Protein AF-A0A372FEQ0-F1 (afdb_monomer)

Sequence (182 aa):
MKEYTRDYQIEMDIDWCFLGENRTIAQFTSAGGILPDMIASNAEDNIILNDFIDNLEPFTEAIISPHLAKYFKLSSISSLVGYSSYAKKGILIFDKTFACPGDFDITYHLIARPAEFLNFEMLPDKIKGILLKTQQKIRFDDFEKLDAGYTPWASLFTDYYVPTLYEEPKKSKKSWFNSLFH

Structure (mmCIF, N/CA/C/O backbone):
data_AF-A0A372FEQ0-F1
#
_entry.id   AF-A0A372FEQ0-F1
#
loop_
_atom_site.group_PDB
_atom_site.id
_atom_site.type_symbol
_atom_site.label_atom_id
_atom_site.label_alt_id
_atom_site.label_comp_id
_atom_site.label_asym_id
_atom_site.label_entity_id
_atom_site.label_seq_id
_atom_site.pdbx_PDB_ins_code
_atom_site.Cartn_x
_atom_site.Cartn_y
_atom_site.Cartn_z
_atom_site.occupancy
_atom_site.B_iso_or_equiv
_atom_site.auth_seq_id
_atom_site.auth_comp_id
_atom_site.auth_asym_id
_atom_site.auth_atom_id
_atom_site.pdbx_PDB_model_num
ATOM 1 N N . MET A 1 1 ? -3.123 0.311 -21.962 1.00 63.16 1 MET A N 1
ATOM 2 C CA . MET A 1 1 ? -2.808 0.869 -20.631 1.00 63.16 1 MET A CA 1
ATOM 3 C C . MET A 1 1 ? -1.314 1.111 -20.589 1.00 63.16 1 MET A C 1
ATOM 5 O O . MET A 1 1 ? -0.602 0.454 -21.341 1.00 63.16 1 MET A O 1
ATOM 9 N N . LYS A 1 2 ? -0.852 2.106 -19.830 1.00 85.62 2 LYS A N 1
ATOM 10 C CA . LYS A 1 2 ? 0.585 2.340 -19.657 1.00 85.62 2 LYS A CA 1
ATOM 11 C C . LYS A 1 2 ? 1.123 1.337 -18.637 1.00 85.62 2 LYS A C 1
ATOM 13 O O . LYS A 1 2 ? 0.494 1.143 -17.601 1.00 85.62 2 LYS A O 1
ATOM 18 N N . GLU A 1 3 ? 2.272 0.747 -18.930 1.00 91.44 3 GLU A N 1
ATOM 19 C CA . GLU A 1 3 ? 2.895 -0.298 -18.115 1.00 91.44 3 GLU A CA 1
ATOM 20 C C . GLU A 1 3 ? 4.279 0.161 -17.645 1.00 91.44 3 GLU A C 1
ATOM 22 O O . GLU A 1 3 ? 4.940 0.957 -18.323 1.00 91.44 3 GLU A O 1
ATOM 27 N N . TYR A 1 4 ? 4.724 -0.331 -16.490 1.00 90.81 4 TYR A N 1
ATOM 28 C CA . TYR A 1 4 ? 6.106 -0.172 -16.052 1.00 90.81 4 TYR A CA 1
ATOM 29 C C . TYR A 1 4 ? 6.977 -1.197 -16.775 1.00 90.81 4 TYR A C 1
ATOM 31 O O . TYR A 1 4 ? 6.791 -2.404 -16.616 1.00 90.81 4 TYR A O 1
ATOM 39 N N . THR A 1 5 ? 7.955 -0.736 -17.553 1.00 91.19 5 THR A N 1
ATOM 40 C CA . THR A 1 5 ? 8.920 -1.646 -18.180 1.00 91.19 5 THR A CA 1
ATOM 41 C C . THR A 1 5 ? 9.765 -2.336 -17.113 1.00 91.19 5 THR A C 1
ATOM 43 O O . THR A 1 5 ? 9.974 -1.796 -16.027 1.00 91.19 5 THR A O 1
ATOM 46 N N . ARG A 1 6 ? 10.283 -3.528 -17.423 1.00 87.94 6 ARG A N 1
ATOM 47 C CA . ARG A 1 6 ? 11.133 -4.286 -16.497 1.00 87.94 6 ARG A CA 1
ATOM 48 C C . ARG A 1 6 ? 12.328 -3.471 -15.998 1.00 87.94 6 ARG A C 1
ATOM 50 O O . ARG A 1 6 ? 12.575 -3.437 -14.799 1.00 87.94 6 ARG A O 1
ATOM 57 N N . ASP A 1 7 ? 13.027 -2.794 -16.905 1.00 88.62 7 ASP A N 1
ATOM 58 C CA . ASP A 1 7 ? 14.196 -1.981 -16.553 1.00 88.62 7 ASP A CA 1
ATOM 59 C C . ASP A 1 7 ? 13.806 -0.840 -15.605 1.00 88.62 7 ASP A C 1
ATOM 61 O O . ASP A 1 7 ? 14.459 -0.631 -14.588 1.00 88.62 7 ASP A O 1
ATOM 65 N N . TYR A 1 8 ? 12.665 -0.188 -15.857 1.00 90.31 8 TYR A N 1
ATOM 66 C CA . TYR A 1 8 ? 12.148 0.856 -14.975 1.00 90.31 8 TYR A CA 1
ATOM 67 C C . TYR A 1 8 ? 11.819 0.318 -13.576 1.00 90.31 8 TYR A C 1
ATOM 69 O O . TYR A 1 8 ? 12.152 0.956 -12.588 1.00 90.31 8 TYR A O 1
ATOM 77 N N . GLN A 1 9 ? 11.199 -0.862 -13.473 1.00 89.00 9 GLN A N 1
ATOM 78 C CA . GLN A 1 9 ? 10.896 -1.486 -12.178 1.00 89.00 9 GLN A CA 1
ATOM 79 C C . GLN A 1 9 ? 12.164 -1.828 -11.380 1.00 89.00 9 GLN A C 1
ATOM 81 O O . GLN A 1 9 ? 12.198 -1.677 -10.163 1.00 89.00 9 GLN A O 1
ATOM 86 N N . ILE A 1 10 ? 13.222 -2.281 -12.058 1.00 84.75 10 ILE A N 1
ATOM 87 C CA . ILE A 1 10 ? 14.496 -2.627 -11.414 1.00 84.75 10 ILE A CA 1
ATOM 88 C C . ILE A 1 10 ? 15.215 -1.377 -10.895 1.00 84.75 10 ILE A C 1
ATOM 90 O O . ILE A 1 10 ? 15.827 -1.434 -9.829 1.00 84.75 10 ILE A O 1
ATOM 94 N N . GLU A 1 11 ? 15.158 -0.275 -11.642 1.00 84.62 11 GLU A N 1
ATOM 95 C CA . GLU A 1 11 ? 15.898 0.954 -11.336 1.00 84.62 11 GLU A CA 1
ATOM 96 C C . GLU A 1 11 ? 15.173 1.889 -10.369 1.00 84.62 11 GLU A C 1
ATOM 98 O O . GLU A 1 11 ? 15.822 2.650 -9.649 1.00 84.62 11 GLU A O 1
ATOM 103 N N . MET A 1 12 ? 13.841 1.855 -10.363 1.00 85.25 12 MET A N 1
ATOM 104 C CA . MET A 1 12 ? 13.028 2.834 -9.655 1.00 85.25 12 MET A CA 1
ATOM 105 C C . MET A 1 12 ? 12.419 2.265 -8.385 1.00 85.25 12 MET A C 1
ATOM 107 O O . MET A 1 12 ? 11.933 1.132 -8.341 1.00 85.25 12 MET A O 1
ATOM 111 N N . ASP A 1 13 ? 12.367 3.127 -7.375 1.00 86.94 13 ASP A N 1
ATOM 112 C CA . ASP A 1 13 ? 11.527 2.900 -6.217 1.00 86.94 13 ASP A CA 1
ATOM 113 C C . ASP A 1 13 ? 10.089 3.290 -6.566 1.00 86.94 13 ASP A C 1
ATOM 115 O O . ASP A 1 13 ? 9.811 4.431 -6.945 1.00 86.94 13 ASP A O 1
ATOM 119 N N . ILE A 1 14 ? 9.197 2.307 -6.554 1.00 89.38 14 ILE A N 1
ATOM 120 C CA . ILE A 1 14 ? 7.807 2.457 -6.971 1.00 89.38 14 ILE A CA 1
ATOM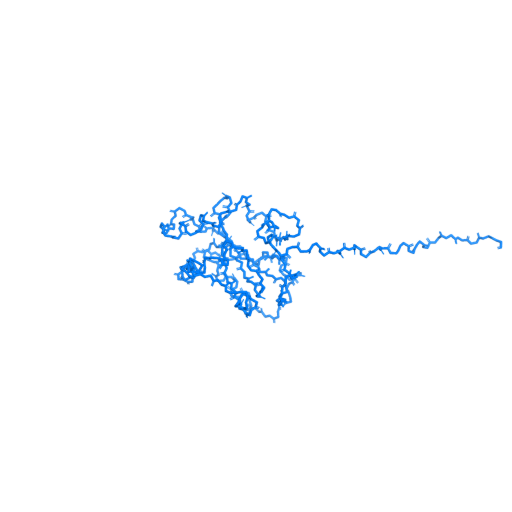 121 C C . ILE A 1 14 ? 6.947 2.091 -5.779 1.00 89.38 14 ILE A C 1
ATOM 123 O O . ILE A 1 14 ? 7.018 0.964 -5.300 1.00 89.38 14 ILE A O 1
ATOM 127 N N . ASP A 1 15 ? 6.099 3.019 -5.355 1.00 92.19 15 ASP A N 1
ATOM 128 C CA . ASP A 1 15 ? 5.061 2.742 -4.374 1.00 92.19 15 ASP A CA 1
ATOM 129 C C . ASP A 1 15 ? 3.805 2.206 -5.070 1.00 92.19 15 ASP A C 1
ATOM 131 O O . ASP A 1 15 ? 3.398 2.696 -6.129 1.00 92.19 15 ASP A O 1
ATOM 135 N N . TRP A 1 16 ? 3.162 1.204 -4.476 1.00 92.81 16 TRP A N 1
ATOM 136 C CA . TRP A 1 16 ? 1.844 0.726 -4.902 1.00 92.81 16 TRP A CA 1
ATOM 137 C C . TRP A 1 16 ? 1.001 0.302 -3.712 1.00 92.81 16 TRP A C 1
ATOM 139 O O . TRP A 1 16 ? 1.501 0.114 -2.605 1.00 92.81 16 TRP A O 1
ATOM 149 N N . CYS A 1 17 ? -0.300 0.126 -3.944 1.00 94.31 17 CYS A N 1
ATOM 150 C CA . CYS A 1 17 ? -1.239 -0.242 -2.893 1.00 94.31 17 CYS A CA 1
ATOM 151 C C . CYS A 1 17 ? -2.053 -1.493 -3.219 1.00 94.31 17 CYS A C 1
ATOM 153 O O . CYS A 1 17 ? -2.507 -1.698 -4.349 1.00 94.31 17 CYS A O 1
ATOM 155 N N . PHE A 1 18 ? -2.341 -2.261 -2.173 1.00 94.50 18 PHE A N 1
ATOM 156 C CA . PHE A 1 18 ? -3.362 -3.301 -2.165 1.00 94.50 18 PHE A CA 1
ATOM 157 C C . PHE A 1 18 ? -4.524 -2.915 -1.248 1.00 94.50 18 PHE A C 1
ATOM 159 O O . PHE A 1 18 ? -4.339 -2.263 -0.217 1.00 94.50 18 PHE A O 1
ATOM 166 N N . LEU A 1 19 ? -5.725 -3.363 -1.615 1.00 95.69 19 LEU A N 1
ATOM 167 C CA . LEU A 1 19 ? -6.907 -3.289 -0.764 1.00 95.69 19 LEU A CA 1
ATOM 168 C C . LEU A 1 19 ? -7.121 -4.641 -0.080 1.00 95.69 19 LEU A C 1
ATOM 170 O O . LEU A 1 19 ? -7.353 -5.650 -0.743 1.00 95.69 19 LEU A O 1
ATOM 174 N N . GLY A 1 20 ? -7.050 -4.672 1.245 1.00 93.81 20 GLY A N 1
ATOM 175 C CA . GLY A 1 20 ? -7.325 -5.861 2.041 1.00 93.81 20 GLY A CA 1
ATOM 176 C C . GLY A 1 20 ? -8.803 -6.255 2.040 1.00 93.81 20 GLY A C 1
ATOM 177 O O . GLY A 1 20 ? -9.692 -5.478 1.681 1.00 93.81 20 GLY A O 1
ATOM 178 N N . GLU A 1 21 ? -9.081 -7.470 2.506 1.00 92.62 21 GLU A N 1
ATOM 179 C CA . GLU A 1 21 ? -10.433 -8.032 2.607 1.00 92.62 21 GLU A CA 1
ATOM 180 C C . GLU A 1 21 ? -11.355 -7.161 3.472 1.00 92.62 21 GLU A C 1
ATOM 182 O O . GLU A 1 21 ? -12.520 -6.949 3.143 1.00 92.62 21 GLU A O 1
ATOM 187 N N . ASN A 1 22 ? -10.807 -6.591 4.543 1.00 93.38 22 ASN A N 1
ATOM 188 C CA . ASN A 1 22 ? -11.486 -5.675 5.457 1.00 93.38 22 ASN A CA 1
ATOM 189 C C . ASN A 1 22 ? -11.439 -4.205 5.007 1.00 93.38 22 ASN A C 1
ATOM 191 O O . ASN A 1 22 ? -11.633 -3.316 5.832 1.00 93.38 22 ASN A O 1
ATOM 195 N N . ARG A 1 23 ? -11.176 -3.941 3.720 1.00 95.75 23 ARG A N 1
ATOM 196 C CA . ARG A 1 23 ? -11.061 -2.594 3.134 1.00 95.75 23 ARG A CA 1
ATOM 197 C C . ARG A 1 23 ? -9.913 -1.742 3.688 1.00 95.75 23 ARG A C 1
ATOM 199 O O . ARG A 1 23 ? -9.896 -0.534 3.468 1.00 95.75 23 ARG A O 1
ATOM 206 N N . THR A 1 24 ? -8.940 -2.352 4.362 1.00 96.06 24 THR A N 1
ATOM 207 C CA . THR A 1 24 ? -7.699 -1.665 4.738 1.00 96.06 24 THR A CA 1
ATOM 208 C C . THR A 1 24 ? -6.832 -1.436 3.507 1.00 96.06 24 THR A C 1
ATOM 210 O O . THR A 1 24 ? -6.760 -2.286 2.622 1.00 96.06 24 THR A O 1
ATOM 213 N N . ILE A 1 25 ? -6.179 -0.281 3.431 1.00 96.94 25 ILE A N 1
ATOM 214 C CA . ILE A 1 25 ? -5.243 0.030 2.349 1.00 96.94 25 ILE A CA 1
ATOM 215 C C . ILE A 1 25 ? -3.838 -0.195 2.888 1.00 96.94 25 ILE A C 1
ATOM 217 O O . ILE A 1 25 ? -3.482 0.344 3.938 1.00 96.94 25 ILE A O 1
ATOM 221 N N . ALA A 1 26 ? -3.061 -0.999 2.170 1.00 95.12 26 ALA A N 1
ATOM 222 C CA . ALA A 1 26 ? -1.662 -1.249 2.464 1.00 95.12 26 ALA A CA 1
ATOM 223 C C . ALA A 1 26 ? -0.807 -0.764 1.297 1.00 95.12 26 ALA A C 1
ATOM 225 O O . ALA A 1 26 ? -1.005 -1.215 0.169 1.00 95.12 26 ALA A O 1
ATOM 226 N N . GLN A 1 27 ? 0.111 0.156 1.580 1.00 94.50 27 GLN A N 1
ATOM 227 C CA . GLN A 1 27 ? 1.119 0.637 0.649 1.00 94.50 27 GLN A CA 1
ATOM 228 C C . GLN A 1 27 ? 2.402 -0.175 0.819 1.00 94.50 27 GLN A C 1
ATOM 230 O O . GLN A 1 27 ? 2.785 -0.535 1.935 1.00 94.50 27 GLN A O 1
ATOM 235 N N . PHE A 1 28 ? 3.044 -0.448 -0.306 1.00 91.50 28 PHE A N 1
ATOM 236 C CA . PHE A 1 28 ? 4.280 -1.195 -0.426 1.00 91.50 28 PHE A CA 1
ATOM 237 C C . PHE A 1 28 ? 5.256 -0.383 -1.267 1.00 91.50 28 PHE A C 1
ATOM 239 O O . PHE A 1 28 ? 4.860 0.157 -2.299 1.00 91.50 28 PHE A O 1
ATOM 246 N N . THR A 1 29 ? 6.511 -0.353 -0.840 1.00 88.31 29 THR A N 1
ATOM 247 C CA . THR A 1 29 ? 7.613 0.318 -1.539 1.00 88.31 29 THR A CA 1
ATOM 248 C C . THR A 1 29 ? 8.502 -0.734 -2.202 1.00 88.31 29 THR A C 1
ATOM 250 O O . THR A 1 29 ? 8.798 -1.768 -1.595 1.00 88.31 29 THR A O 1
ATOM 253 N N . SER A 1 30 ? 8.870 -0.558 -3.478 1.00 83.50 30 SER A N 1
ATOM 254 C CA . SER A 1 30 ? 9.546 -1.634 -4.227 1.00 83.50 30 SER A CA 1
ATOM 255 C C . SER A 1 30 ? 10.971 -1.817 -3.748 1.00 83.50 30 SER A C 1
ATOM 257 O O . SER A 1 30 ? 11.438 -2.956 -3.708 1.00 83.50 30 SER A O 1
ATOM 259 N N . ALA A 1 31 ? 11.651 -0.719 -3.408 1.00 80.62 31 ALA A N 1
ATOM 260 C CA . ALA A 1 31 ? 13.101 -0.650 -3.294 1.00 80.62 31 ALA A CA 1
ATOM 261 C C . ALA A 1 31 ? 13.805 -1.257 -4.533 1.00 80.62 31 ALA A C 1
ATOM 263 O O . ALA A 1 31 ? 14.882 -1.853 -4.429 1.00 80.62 31 ALA A O 1
ATOM 264 N N . GLY A 1 32 ? 13.156 -1.134 -5.700 1.00 77.50 32 GLY A N 1
ATOM 265 C CA . GLY A 1 32 ? 13.483 -1.818 -6.949 1.00 77.50 32 GLY A CA 1
ATOM 266 C C . GLY A 1 32 ? 12.930 -3.251 -7.071 1.00 77.50 32 GLY A C 1
ATOM 267 O O . GLY A 1 32 ? 12.329 -3.836 -6.166 1.00 77.50 32 GLY A O 1
ATOM 268 N N . GLY A 1 33 ? 13.160 -3.853 -8.234 1.00 78.69 33 GLY A N 1
ATOM 269 C CA . GLY A 1 33 ? 12.761 -5.232 -8.535 1.00 78.69 33 GLY A CA 1
ATOM 270 C C . GLY A 1 33 ? 11.348 -5.354 -9.108 1.00 78.69 33 GLY A C 1
ATOM 271 O O . GLY A 1 33 ? 10.660 -4.365 -9.344 1.00 78.69 33 GLY A O 1
ATOM 272 N N . ILE A 1 34 ? 10.940 -6.589 -9.395 1.00 83.31 34 ILE A N 1
ATOM 273 C CA . ILE A 1 34 ? 9.711 -6.860 -10.148 1.00 83.31 34 ILE A CA 1
ATOM 274 C C . ILE A 1 34 ? 8.470 -6.646 -9.278 1.00 83.31 34 ILE A C 1
ATOM 276 O O . ILE A 1 34 ? 8.362 -7.178 -8.170 1.00 83.31 34 ILE A O 1
ATOM 280 N N . LEU A 1 35 ? 7.531 -5.865 -9.804 1.00 85.62 35 LEU A N 1
ATOM 281 C CA . LEU A 1 35 ? 6.214 -5.638 -9.226 1.00 85.62 35 LEU A CA 1
ATOM 282 C C . LEU A 1 35 ? 5.266 -6.793 -9.573 1.00 85.62 35 LEU A C 1
ATOM 284 O O . LEU A 1 35 ? 5.446 -7.449 -10.598 1.00 85.62 35 LEU A O 1
ATOM 288 N N . PRO A 1 36 ? 4.190 -6.992 -8.797 1.00 86.06 36 PRO A N 1
ATOM 289 C CA . PRO A 1 36 ? 3.088 -7.849 -9.216 1.00 86.06 36 PRO A CA 1
ATOM 290 C C . PRO A 1 36 ? 2.533 -7.430 -10.584 1.00 86.06 36 PRO A C 1
ATOM 292 O O . PRO A 1 36 ? 2.339 -6.235 -10.825 1.00 86.06 36 PRO A O 1
ATOM 295 N N . ASP A 1 37 ? 2.191 -8.385 -11.452 1.00 85.19 37 ASP A N 1
ATOM 296 C CA . ASP A 1 37 ? 1.798 -8.096 -12.846 1.00 85.19 37 ASP A CA 1
ATOM 297 C C . ASP A 1 37 ? 0.603 -7.144 -12.950 1.00 85.19 37 ASP A C 1
ATOM 299 O O . ASP A 1 37 ? 0.551 -6.265 -13.814 1.00 85.19 37 ASP A O 1
ATOM 303 N N . MET A 1 38 ? -0.356 -7.261 -12.028 1.00 86.69 38 MET A N 1
ATOM 304 C CA . MET A 1 38 ? -1.507 -6.356 -11.968 1.00 86.69 38 MET A CA 1
ATOM 305 C C . MET A 1 38 ? -1.130 -4.907 -11.640 1.00 86.69 38 MET A C 1
ATOM 307 O O . MET A 1 38 ? -1.869 -3.999 -12.002 1.00 86.69 38 MET A O 1
ATOM 311 N N . ILE A 1 39 ? 0.004 -4.673 -10.981 1.00 90.31 39 ILE A N 1
ATOM 312 C CA . ILE A 1 39 ? 0.536 -3.330 -10.732 1.00 90.31 39 ILE A CA 1
ATOM 313 C C . ILE A 1 39 ? 1.373 -2.888 -11.933 1.00 90.31 39 ILE A C 1
ATOM 315 O O . ILE A 1 39 ? 1.164 -1.795 -12.461 1.00 90.31 39 ILE A O 1
ATOM 319 N N . ALA A 1 40 ? 2.267 -3.758 -12.415 1.00 90.38 40 ALA A N 1
ATOM 320 C CA . ALA A 1 40 ? 3.144 -3.481 -13.550 1.00 90.38 40 ALA A CA 1
ATOM 321 C C . ALA A 1 40 ? 2.364 -3.083 -14.816 1.00 90.38 40 ALA A C 1
ATOM 323 O O . ALA A 1 40 ? 2.759 -2.151 -15.514 1.00 90.38 40 ALA A O 1
ATOM 324 N N . SER A 1 41 ? 1.224 -3.730 -15.074 1.00 91.19 41 SER A N 1
ATOM 325 C CA . SER A 1 41 ? 0.363 -3.470 -16.239 1.00 91.19 41 SER A CA 1
ATOM 326 C C . SER A 1 41 ? -0.549 -2.234 -16.113 1.00 91.19 41 SER A C 1
ATOM 328 O O . SER A 1 41 ? -1.225 -1.863 -17.076 1.00 91.19 41 SER A O 1
ATOM 330 N N . ASN A 1 42 ? -0.579 -1.571 -14.948 1.00 92.19 42 ASN A N 1
ATOM 331 C CA . ASN A 1 42 ? -1.505 -0.473 -14.638 1.00 92.19 42 ASN A CA 1
ATOM 332 C C . ASN A 1 42 ? -0.786 0.766 -14.068 1.00 92.19 42 ASN A C 1
ATOM 334 O O . ASN A 1 42 ? -1.227 1.367 -13.088 1.00 92.19 42 ASN A O 1
ATOM 338 N N . ALA A 1 43 ? 0.310 1.193 -14.701 1.00 93.75 43 ALA A N 1
ATOM 339 C CA . ALA A 1 43 ? 1.145 2.293 -14.209 1.00 93.75 43 ALA A CA 1
ATOM 340 C C . ALA A 1 43 ? 0.389 3.627 -14.060 1.00 93.75 43 ALA A C 1
ATOM 342 O O . ALA A 1 43 ? 0.654 4.392 -13.140 1.00 93.75 43 ALA A O 1
ATOM 343 N N . GLU A 1 44 ? -0.559 3.923 -14.953 1.00 95.56 44 GLU A N 1
ATOM 344 C CA . GLU A 1 44 ? -1.350 5.163 -14.890 1.00 95.56 44 GLU A CA 1
ATOM 345 C C . GLU A 1 44 ? -2.271 5.209 -13.663 1.00 95.56 44 GLU A C 1
ATOM 347 O O . GLU A 1 44 ? -2.313 6.219 -12.962 1.00 95.56 44 GLU A O 1
ATOM 352 N N . ASP A 1 45 ? -2.955 4.103 -13.366 1.00 96.12 45 ASP A N 1
ATOM 353 C CA . ASP A 1 45 ? -3.788 3.980 -12.168 1.00 96.12 45 ASP A CA 1
ATOM 354 C C . ASP A 1 45 ? -2.937 4.084 -10.897 1.00 96.12 45 ASP A C 1
ATOM 356 O O . ASP A 1 45 ? -3.341 4.742 -9.938 1.00 96.12 45 ASP A O 1
ATOM 360 N N . ASN A 1 46 ? -1.740 3.487 -10.911 1.00 95.25 46 ASN A N 1
ATOM 361 C CA . ASN A 1 46 ? -0.804 3.582 -9.797 1.00 95.25 46 ASN A CA 1
ATOM 362 C C . ASN A 1 46 ? -0.344 5.030 -9.553 1.00 95.25 46 ASN A C 1
ATOM 364 O O . ASN A 1 46 ? -0.307 5.474 -8.409 1.00 95.25 46 ASN A O 1
ATOM 368 N N . ILE A 1 47 ? -0.051 5.793 -10.613 1.00 95.31 47 ILE A N 1
ATOM 369 C CA . ILE A 1 47 ? 0.302 7.220 -10.504 1.00 95.31 47 ILE A CA 1
ATOM 370 C C . ILE A 1 47 ? -0.863 8.016 -9.909 1.00 95.31 47 ILE A C 1
ATOM 372 O O . ILE A 1 47 ? -0.673 8.738 -8.939 1.00 95.31 47 ILE A O 1
ATOM 376 N N . ILE A 1 48 ? -2.083 7.835 -10.426 1.00 97.00 48 ILE A N 1
ATOM 377 C CA . ILE A 1 48 ? -3.277 8.536 -9.922 1.00 97.00 48 ILE A CA 1
ATOM 378 C C . ILE A 1 48 ? -3.516 8.241 -8.436 1.00 97.00 48 ILE A C 1
ATOM 380 O O . ILE A 1 48 ? -3.925 9.129 -7.685 1.00 97.00 48 ILE A O 1
ATOM 384 N N . LEU A 1 49 ? -3.313 6.990 -8.017 1.00 96.81 49 LEU A N 1
ATOM 385 C CA . LEU A 1 49 ? -3.503 6.588 -6.630 1.00 96.81 49 LEU A CA 1
ATOM 386 C C . LEU A 1 49 ? -2.446 7.200 -5.707 1.00 96.81 49 LEU A C 1
ATOM 388 O O . LEU A 1 49 ? -2.814 7.729 -4.659 1.00 96.81 49 LEU A O 1
ATOM 392 N N . ASN A 1 50 ? -1.170 7.157 -6.095 1.00 95.00 50 ASN A N 1
ATOM 393 C C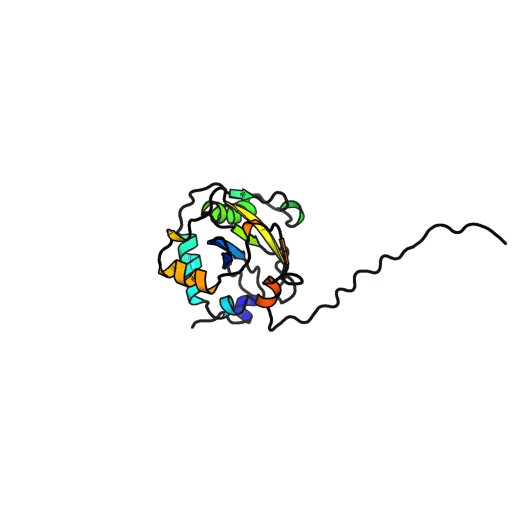A . ASN A 1 50 ? -0.100 7.769 -5.308 1.00 95.00 50 ASN A CA 1
ATOM 394 C C . ASN A 1 50 ? -0.274 9.292 -5.228 1.00 95.00 50 ASN A C 1
ATOM 396 O O . ASN A 1 50 ? -0.266 9.827 -4.125 1.00 95.00 50 ASN A O 1
ATOM 400 N N . ASP A 1 51 ? -0.599 9.967 -6.337 1.00 96.69 51 ASP A N 1
ATOM 401 C CA . ASP A 1 51 ? -0.905 11.405 -6.336 1.00 96.69 51 ASP A CA 1
ATOM 402 C C . ASP A 1 51 ? -2.049 11.739 -5.363 1.00 96.69 51 ASP A C 1
ATOM 404 O O . ASP A 1 51 ? -1.996 12.728 -4.630 1.00 96.69 51 ASP A O 1
ATOM 408 N N . PHE A 1 52 ? -3.105 10.920 -5.323 1.00 97.31 52 PHE A N 1
ATOM 409 C CA . PHE A 1 52 ? -4.194 11.107 -4.365 1.00 97.31 52 PHE A CA 1
ATOM 410 C C . PHE A 1 52 ? -3.716 10.949 -2.917 1.00 97.31 52 PHE A C 1
ATOM 412 O O . PHE A 1 52 ? -4.029 11.797 -2.082 1.00 97.31 52 PHE A O 1
ATOM 419 N N . ILE A 1 53 ? -2.960 9.888 -2.623 1.00 95.06 53 ILE A N 1
ATOM 420 C CA . ILE A 1 53 ? -2.437 9.612 -1.281 1.00 95.06 53 ILE A CA 1
ATOM 421 C C . ILE A 1 53 ? -1.496 10.731 -0.827 1.00 95.06 53 ILE A C 1
ATOM 423 O O . ILE A 1 53 ? -1.588 11.174 0.318 1.00 95.06 53 ILE A O 1
ATOM 427 N N . ASP A 1 54 ? -0.635 11.237 -1.705 1.00 93.50 54 ASP A N 1
ATOM 428 C CA . ASP A 1 54 ? 0.302 12.323 -1.413 1.00 93.50 54 ASP A CA 1
ATOM 429 C C . ASP A 1 54 ? -0.417 13.589 -0.952 1.00 93.50 54 ASP A C 1
ATOM 431 O O . ASP A 1 54 ? 0.022 14.223 0.010 1.00 93.50 54 ASP A O 1
ATOM 435 N N . ASN A 1 55 ? -1.576 13.873 -1.549 1.00 95.75 55 ASN A N 1
ATOM 436 C CA . ASN A 1 55 ? -2.411 15.033 -1.243 1.00 95.75 55 ASN A CA 1
ATOM 437 C C . ASN A 1 55 ? -3.423 14.817 -0.100 1.00 95.75 55 ASN A C 1
ATOM 439 O O . ASN A 1 55 ? -4.181 15.734 0.216 1.00 95.75 55 ASN A O 1
ATOM 443 N N . LEU A 1 56 ? -3.474 13.636 0.529 1.00 95.69 56 LEU A N 1
ATOM 444 C CA . LEU A 1 56 ? -4.289 13.442 1.732 1.00 95.69 56 LEU A CA 1
ATOM 445 C C . LEU A 1 56 ? -3.675 14.171 2.929 1.00 95.69 56 LEU A C 1
ATOM 447 O O . LEU A 1 56 ? -2.493 14.009 3.235 1.00 95.69 56 LEU A O 1
ATOM 451 N N . GLU A 1 57 ? -4.513 14.893 3.666 1.00 95.94 57 GLU A N 1
ATOM 452 C CA . GLU A 1 57 ? -4.127 15.462 4.953 1.00 95.94 57 GLU A CA 1
ATOM 453 C C . GLU A 1 57 ? -4.026 14.356 6.021 1.00 95.94 57 GLU A C 1
ATOM 455 O O . GLU A 1 57 ? -4.886 13.467 6.081 1.00 95.94 57 GLU A O 1
ATOM 460 N N . PRO A 1 58 ? -2.999 14.387 6.887 1.00 96.19 58 PRO A N 1
ATOM 461 C CA . PRO A 1 58 ? -2.913 13.470 8.013 1.00 96.19 58 PRO A CA 1
ATOM 462 C C . PRO A 1 58 ? -4.057 13.738 8.999 1.00 96.19 58 PRO A C 1
ATOM 464 O O . PRO A 1 58 ? -4.312 14.882 9.372 1.00 96.19 58 PRO A O 1
ATOM 467 N N . PHE A 1 59 ? -4.723 12.681 9.459 1.00 96.69 59 PHE A N 1
ATOM 468 C CA . PHE A 1 59 ? -5.861 12.786 10.385 1.00 96.69 59 PHE A CA 1
ATOM 469 C C . PHE A 1 59 ? -5.757 11.849 11.591 1.00 96.69 59 PHE A C 1
ATOM 471 O O . PHE A 1 59 ? -6.580 11.920 12.499 1.00 96.69 59 PHE A O 1
ATOM 478 N N . THR A 1 60 ? -4.759 10.968 11.610 1.00 97.06 60 THR A N 1
ATOM 479 C CA . THR A 1 60 ? -4.533 10.018 12.697 1.00 97.06 60 THR A CA 1
ATOM 480 C C . THR A 1 60 ? -3.065 10.003 13.106 1.00 97.06 60 THR A C 1
ATOM 482 O O . THR A 1 60 ? -2.215 10.614 12.458 1.00 97.06 60 THR A O 1
ATOM 485 N N . GLU A 1 61 ? -2.752 9.283 14.179 1.00 96.06 61 GLU A N 1
ATOM 486 C CA . GLU A 1 61 ? -1.376 9.045 14.603 1.00 96.06 61 GLU A CA 1
ATOM 487 C C . GLU A 1 61 ? -0.788 7.796 13.943 1.00 96.06 61 GLU A C 1
ATOM 489 O O . GLU A 1 61 ? -1.488 6.826 13.646 1.00 96.06 61 GLU A O 1
ATOM 494 N N . ALA A 1 62 ? 0.531 7.809 13.749 1.00 94.25 62 ALA A N 1
ATOM 495 C CA . ALA A 1 6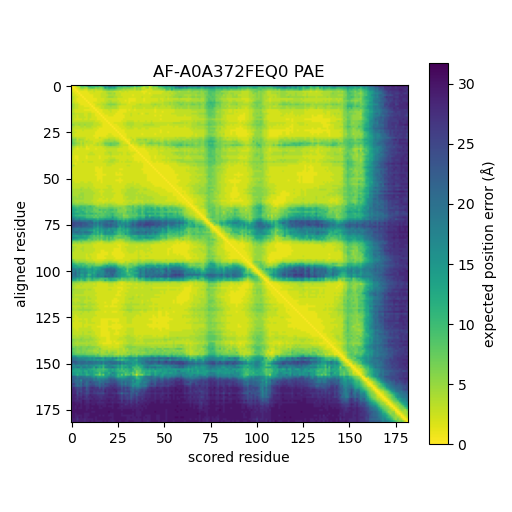2 ? 1.274 6.649 13.275 1.00 94.25 62 ALA A CA 1
ATOM 496 C C . ALA A 1 62 ? 1.808 5.831 14.454 1.00 94.25 62 ALA A C 1
ATOM 498 O O . ALA A 1 62 ? 2.470 6.354 15.351 1.00 94.25 62 ALA A O 1
ATOM 499 N N . ILE A 1 63 ? 1.585 4.523 14.404 1.00 92.38 63 ILE A N 1
ATOM 500 C CA . ILE A 1 63 ? 2.131 3.542 15.335 1.00 92.38 63 ILE A CA 1
ATOM 501 C C . ILE A 1 63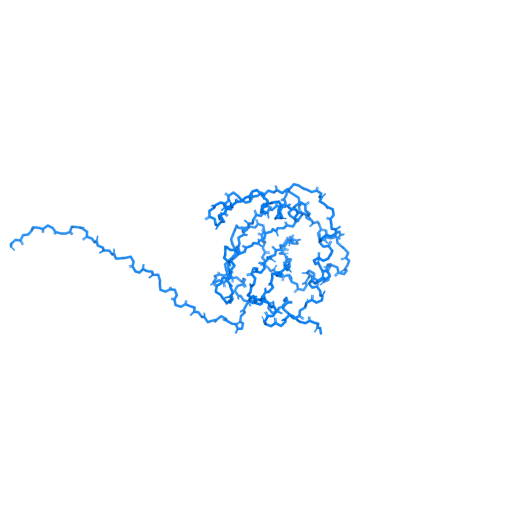 ? 3.250 2.801 14.606 1.00 92.38 63 ILE A C 1
ATOM 503 O O . ILE A 1 63 ? 2.995 2.001 13.705 1.00 92.38 63 ILE A O 1
ATOM 507 N N . ILE A 1 64 ? 4.497 3.073 14.990 1.00 89.69 64 ILE A N 1
ATOM 508 C CA . ILE A 1 64 ? 5.668 2.388 14.430 1.00 89.69 64 ILE A CA 1
ATOM 509 C C . ILE A 1 64 ? 5.692 0.936 14.911 1.00 89.69 64 ILE A C 1
ATOM 511 O O . ILE A 1 64 ? 5.445 0.655 16.086 1.00 89.69 64 ILE A O 1
ATOM 515 N N . SER A 1 65 ? 6.007 0.017 14.001 1.00 86.62 65 SER A N 1
ATOM 516 C CA . SER A 1 65 ? 6.137 -1.401 14.317 1.00 86.62 65 SER A CA 1
ATOM 517 C C . SER A 1 65 ? 7.224 -1.620 15.379 1.00 86.62 65 SER A C 1
ATOM 519 O O . SER A 1 65 ? 8.369 -1.191 15.188 1.00 86.62 65 SER A O 1
ATOM 521 N N . PRO A 1 66 ? 6.925 -2.315 16.493 1.00 80.75 66 PRO A N 1
ATOM 522 C CA . PRO A 1 66 ? 7.904 -2.552 17.556 1.00 80.75 66 PRO A CA 1
ATOM 523 C C . PRO A 1 66 ? 9.065 -3.439 17.087 1.00 80.75 66 PRO A C 1
ATOM 525 O O . PRO A 1 66 ? 10.146 -3.422 17.675 1.00 80.75 66 PRO A O 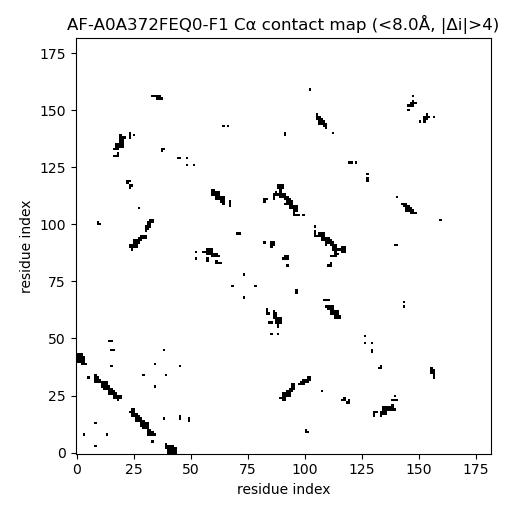1
ATOM 528 N N . HIS A 1 67 ? 8.864 -4.196 16.007 1.00 75.56 67 HIS A N 1
ATOM 529 C CA . HIS A 1 67 ? 9.863 -5.097 15.446 1.00 75.56 67 HIS A CA 1
ATOM 530 C C . HIS A 1 67 ? 10.755 -4.439 14.395 1.00 75.56 67 HIS A C 1
ATOM 532 O O . HIS A 1 67 ? 11.678 -5.080 13.899 1.00 75.56 67 HIS A O 1
ATOM 538 N N . LEU A 1 68 ? 10.549 -3.156 14.092 1.00 75.75 68 LEU A N 1
ATOM 539 C CA . LEU A 1 68 ? 11.278 -2.465 13.036 1.00 75.75 68 LEU A CA 1
ATOM 540 C C . LEU A 1 68 ? 12.801 -2.489 13.246 1.00 75.75 68 LEU A C 1
ATOM 542 O O . LEU A 1 68 ? 13.547 -2.798 12.321 1.00 75.75 68 LEU A O 1
ATOM 546 N N . ALA A 1 69 ? 13.263 -2.271 14.482 1.00 72.44 69 ALA A N 1
ATOM 547 C CA . ALA A 1 69 ? 14.687 -2.281 14.835 1.00 72.44 69 ALA A CA 1
ATOM 548 C C . ALA A 1 69 ? 15.375 -3.648 14.643 1.00 72.44 69 ALA A C 1
ATOM 550 O O . ALA A 1 69 ? 16.602 -3.727 14.626 1.00 72.44 69 ALA A O 1
ATOM 551 N N . LYS A 1 70 ? 14.600 -4.735 14.517 1.00 71.69 70 LYS A N 1
ATOM 552 C CA . LYS A 1 70 ? 15.124 -6.081 14.247 1.00 71.69 70 LYS A CA 1
ATOM 553 C C . LYS A 1 70 ? 15.499 -6.267 12.776 1.00 71.69 70 LYS A C 1
ATOM 555 O O . LYS A 1 70 ? 16.380 -7.071 12.483 1.00 71.69 70 LYS A O 1
ATOM 560 N N . TYR A 1 71 ? 14.814 -5.563 11.879 1.00 68.06 71 TYR A N 1
ATOM 561 C CA . TYR A 1 71 ? 14.929 -5.753 10.433 1.00 68.06 71 TYR A CA 1
ATOM 562 C C . TYR A 1 71 ? 15.681 -4.597 9.772 1.00 68.06 71 TYR A C 1
ATOM 564 O O . TYR A 1 71 ? 16.528 -4.824 8.917 1.00 68.06 71 TYR A O 1
ATOM 572 N N . PHE A 1 72 ? 15.472 -3.371 10.248 1.00 69.25 72 PHE A N 1
ATOM 573 C CA . PHE A 1 72 ? 16.099 -2.182 9.692 1.00 69.25 72 PHE A CA 1
ATOM 574 C C . PHE A 1 72 ? 17.191 -1.677 10.625 1.00 69.25 72 PHE A C 1
ATOM 576 O O . PHE A 1 72 ? 16.969 -1.445 11.818 1.00 69.25 72 PHE A O 1
ATOM 583 N N . LYS A 1 73 ? 18.381 -1.434 10.066 1.00 63.66 73 LYS A N 1
ATOM 584 C CA . LYS A 1 73 ? 19.361 -0.571 10.726 1.00 63.66 73 LYS A CA 1
ATOM 585 C C . LYS A 1 73 ? 18.815 0.848 10.657 1.00 63.66 73 LYS A C 1
ATOM 587 O O . LYS A 1 73 ? 19.047 1.547 9.679 1.00 63.66 73 LYS A O 1
ATOM 592 N N . LEU A 1 74 ? 18.067 1.244 11.682 1.00 60.47 74 LEU A N 1
ATOM 593 C CA . LEU A 1 74 ? 17.563 2.604 11.854 1.00 60.47 74 LEU A CA 1
ATOM 594 C C . LEU A 1 74 ? 18.757 3.555 12.011 1.00 60.47 74 LEU A C 1
ATOM 596 O O . LEU A 1 74 ? 19.203 3.837 13.119 1.00 60.47 74 LEU A O 1
ATOM 600 N N . SER A 1 75 ? 19.333 3.992 10.893 1.00 49.34 75 SER A N 1
ATOM 601 C CA . SER A 1 75 ? 20.505 4.866 10.883 1.00 49.34 75 SER A CA 1
ATOM 602 C C . SER A 1 75 ? 20.155 6.307 11.256 1.00 49.34 75 SER A C 1
ATOM 604 O O . SER A 1 75 ? 21.048 7.057 11.644 1.00 49.34 75 SER A O 1
ATOM 606 N N . SER A 1 76 ? 18.875 6.701 11.190 1.00 54.25 76 SER A N 1
ATOM 607 C CA . SER A 1 76 ? 18.405 8.015 11.638 1.00 54.25 76 SER A CA 1
ATOM 608 C C . SER A 1 76 ? 16.887 8.074 11.866 1.00 54.25 76 SER A C 1
ATOM 610 O O . SER A 1 76 ? 16.104 7.338 11.273 1.00 54.25 76 SER A O 1
ATOM 612 N N . ILE A 1 77 ? 16.461 9.022 12.711 1.00 53.19 77 ILE A N 1
ATOM 613 C CA . ILE A 1 77 ? 15.046 9.372 12.943 1.00 53.19 77 ILE A CA 1
ATOM 614 C C . ILE A 1 77 ? 14.374 9.856 11.646 1.00 53.19 77 ILE A C 1
ATOM 616 O O . ILE A 1 77 ? 13.183 9.638 11.459 1.00 53.19 77 ILE A O 1
ATOM 620 N N . SER A 1 78 ? 15.129 10.468 10.727 1.00 54.91 78 SER A N 1
ATOM 621 C CA . SER A 1 78 ? 14.600 10.997 9.462 1.00 54.91 78 SER A CA 1
ATOM 622 C C . SER A 1 78 ? 13.997 9.924 8.554 1.00 54.91 78 SER A C 1
ATOM 624 O O . SER A 1 78 ? 12.997 10.197 7.900 1.00 54.91 78 SER A O 1
ATOM 626 N N . SER A 1 79 ? 14.534 8.699 8.561 1.00 60.75 79 SER A N 1
ATOM 627 C CA . SER A 1 79 ? 13.977 7.568 7.807 1.00 60.75 79 SER A CA 1
ATOM 628 C C . SER A 1 79 ? 12.561 7.228 8.283 1.00 60.75 79 SER A C 1
ATOM 630 O O . SER A 1 79 ? 11.673 6.971 7.483 1.00 60.75 79 SER A O 1
ATOM 632 N N . LEU A 1 80 ? 12.315 7.311 9.595 1.00 64.25 80 LEU A N 1
ATOM 633 C CA . LEU A 1 80 ? 11.008 7.040 10.205 1.00 64.25 80 LEU A CA 1
ATOM 634 C C . LEU A 1 80 ? 9.974 8.138 9.921 1.00 64.25 80 LEU A C 1
ATOM 636 O O . LEU A 1 80 ? 8.770 7.874 9.939 1.00 64.25 80 LEU A O 1
ATOM 640 N N . VAL A 1 81 ? 10.422 9.370 9.658 1.00 64.50 81 VAL A N 1
ATOM 641 C CA . VAL A 1 81 ? 9.533 10.505 9.358 1.00 64.50 81 VAL A CA 1
ATOM 642 C C . VAL A 1 81 ? 8.799 10.288 8.032 1.00 64.50 81 VAL A C 1
ATOM 644 O O . VAL A 1 81 ? 7.603 10.558 7.964 1.00 64.50 81 VAL A O 1
ATOM 647 N N . GLY A 1 82 ? 9.470 9.723 7.022 1.00 69.44 82 GLY A N 1
ATOM 648 C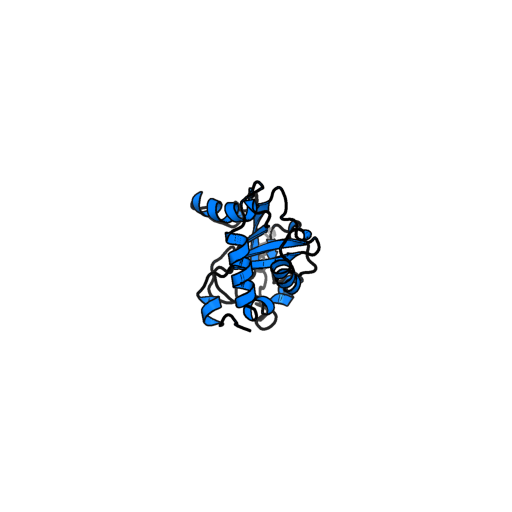 CA . GLY A 1 82 ? 8.841 9.367 5.745 1.00 69.44 82 GLY A CA 1
ATOM 649 C C . GLY A 1 82 ? 7.712 8.350 5.929 1.00 69.44 82 GLY A C 1
ATOM 650 O O . GLY A 1 82 ? 6.558 8.650 5.632 1.00 69.44 82 GLY A O 1
ATOM 651 N N . TYR A 1 83 ? 8.007 7.198 6.536 1.00 73.12 83 TYR A N 1
ATOM 652 C CA . TYR A 1 83 ? 7.015 6.132 6.743 1.00 73.12 83 TYR A CA 1
ATOM 653 C C . TYR A 1 83 ? 5.861 6.535 7.668 1.00 73.12 83 TYR A C 1
ATOM 655 O O . TYR A 1 83 ? 4.712 6.150 7.455 1.00 73.12 83 TYR A O 1
ATOM 663 N N . SER A 1 84 ? 6.141 7.338 8.698 1.00 81.25 84 SER A N 1
ATOM 664 C CA . SER A 1 84 ? 5.090 7.823 9.598 1.00 81.25 84 SER A CA 1
ATOM 665 C C . SER A 1 84 ? 4.134 8.800 8.913 1.00 81.25 84 SER A C 1
ATOM 667 O O . SER A 1 84 ? 2.973 8.861 9.308 1.00 81.25 84 SER A O 1
ATOM 669 N N . SER A 1 85 ? 4.568 9.525 7.876 1.00 87.25 85 SER A N 1
ATOM 670 C CA . SER A 1 85 ? 3.711 10.491 7.182 1.00 87.25 85 SER A CA 1
ATOM 671 C C . SER A 1 85 ? 2.523 9.827 6.477 1.00 87.25 85 SER A C 1
ATOM 673 O O . SER A 1 85 ? 1.400 10.311 6.605 1.00 87.25 85 SER A O 1
ATOM 675 N N . TYR A 1 86 ? 2.731 8.677 5.829 1.00 90.94 86 TYR A N 1
ATOM 676 C CA . TYR A 1 86 ? 1.660 7.928 5.170 1.00 90.94 86 TYR A CA 1
ATOM 677 C C . TYR A 1 86 ? 0.782 7.161 6.159 1.00 90.94 86 TYR A C 1
ATOM 679 O O . TYR A 1 86 ? -0.440 7.143 6.016 1.00 90.94 86 TYR A O 1
ATOM 687 N N . ALA A 1 87 ? 1.364 6.613 7.230 1.00 94.62 87 ALA A N 1
ATOM 688 C CA . ALA A 1 87 ? 0.571 5.982 8.283 1.00 94.62 87 ALA A CA 1
ATOM 689 C C . ALA A 1 87 ? -0.398 6.969 8.957 1.00 94.62 87 ALA A C 1
ATOM 691 O O . ALA A 1 87 ? -1.534 6.610 9.251 1.00 94.62 87 ALA A O 1
ATOM 692 N N . LYS A 1 88 ? -0.016 8.243 9.113 1.00 96.38 88 LYS A N 1
ATOM 693 C CA . LYS A 1 88 ? -0.913 9.301 9.620 1.00 96.38 88 LYS A CA 1
ATOM 694 C C . LYS A 1 88 ? -2.091 9.634 8.694 1.00 96.38 88 LYS A C 1
ATOM 696 O O . LYS A 1 88 ? -3.034 10.299 9.122 1.00 96.38 88 LYS A O 1
ATOM 701 N N . LYS A 1 89 ? -2.062 9.162 7.446 1.00 96.56 89 LYS A N 1
ATOM 702 C CA . LYS A 1 89 ? -3.155 9.262 6.465 1.00 96.56 89 LYS A CA 1
ATOM 703 C C . LYS A 1 89 ? -4.079 8.037 6.494 1.00 96.56 89 LYS A C 1
ATOM 705 O O . LYS A 1 89 ? -4.915 7.882 5.609 1.00 96.56 89 LYS A O 1
ATOM 710 N N . GLY A 1 90 ? -3.937 7.151 7.484 1.00 96.62 90 GLY A N 1
ATOM 711 C CA . GLY A 1 90 ? -4.814 5.991 7.653 1.00 96.62 90 GLY A CA 1
ATOM 712 C C . GLY A 1 90 ? -4.410 4.748 6.851 1.00 96.62 90 GLY A C 1
ATOM 713 O O . GLY A 1 90 ? -5.260 3.885 6.627 1.00 96.62 90 GLY A O 1
ATOM 714 N N . ILE A 1 91 ? -3.150 4.649 6.411 1.00 96.50 91 ILE A N 1
ATOM 715 C CA . ILE A 1 91 ? -2.646 3.612 5.490 1.00 96.50 91 ILE A CA 1
ATOM 716 C C . ILE A 1 91 ? -1.607 2.720 6.191 1.00 96.50 91 ILE A C 1
ATOM 718 O O . ILE A 1 91 ? -0.766 3.211 6.941 1.00 96.50 91 ILE A O 1
ATOM 722 N N . LEU A 1 92 ? -1.649 1.401 5.965 1.00 95.50 92 LEU A N 1
ATOM 723 C CA . LEU A 1 92 ? -0.601 0.477 6.427 1.00 95.50 92 LEU A CA 1
ATOM 724 C C . LEU A 1 92 ? 0.635 0.597 5.541 1.00 95.50 92 LEU A C 1
ATOM 726 O O . LEU A 1 92 ? 0.501 0.559 4.323 1.00 95.50 92 LEU A O 1
ATOM 730 N N . ILE A 1 93 ? 1.822 0.681 6.138 1.00 93.50 93 ILE A N 1
ATOM 731 C CA . ILE A 1 93 ? 3.067 0.900 5.394 1.00 93.50 93 ILE A CA 1
ATOM 732 C C . ILE A 1 93 ? 3.968 -0.315 5.518 1.00 93.50 93 ILE A C 1
ATOM 734 O O . ILE A 1 93 ? 4.382 -0.678 6.624 1.00 93.50 93 ILE A O 1
ATOM 738 N N . PHE A 1 94 ? 4.278 -0.914 4.376 1.00 90.69 94 PHE A N 1
ATOM 739 C CA . PHE A 1 94 ? 5.150 -2.066 4.243 1.00 90.69 94 PHE A CA 1
ATOM 740 C C . PHE A 1 94 ? 6.372 -1.723 3.394 1.00 90.69 94 PHE A C 1
ATOM 742 O O . PHE A 1 94 ? 6.253 -1.073 2.361 1.00 90.69 94 PHE A O 1
ATOM 749 N N . ASP A 1 95 ? 7.540 -2.214 3.800 1.00 86.19 95 ASP A N 1
ATOM 750 C CA . ASP A 1 95 ? 8.787 -2.007 3.058 1.00 86.19 95 ASP A CA 1
ATOM 751 C C . ASP A 1 95 ? 9.654 -3.274 3.069 1.00 86.19 95 ASP A C 1
ATOM 753 O O . ASP A 1 95 ? 9.505 -4.138 3.945 1.00 86.19 95 ASP A O 1
ATOM 757 N N . LYS A 1 96 ? 10.549 -3.400 2.091 1.00 82.12 96 LYS A N 1
ATOM 758 C CA . LYS A 1 96 ? 11.520 -4.491 2.010 1.00 82.12 96 LYS A CA 1
ATOM 759 C C . LYS A 1 96 ? 12.663 -4.277 2.988 1.00 82.12 96 LYS A C 1
ATOM 761 O O . LYS A 1 96 ? 13.098 -3.159 3.241 1.00 82.12 96 LYS A O 1
ATOM 766 N N . THR A 1 97 ? 13.205 -5.377 3.509 1.00 70.62 97 THR A N 1
ATOM 767 C CA . THR A 1 97 ? 14.402 -5.296 4.362 1.00 70.62 97 THR A CA 1
ATOM 768 C C . THR A 1 97 ? 15.639 -4.927 3.546 1.00 70.62 97 THR A C 1
ATOM 770 O O . THR A 1 97 ? 16.507 -4.200 4.035 1.00 70.62 97 THR A O 1
ATOM 773 N N . PHE A 1 98 ? 15.741 -5.428 2.312 1.00 66.62 98 PHE A N 1
ATOM 774 C CA . PHE A 1 98 ? 16.888 -5.181 1.451 1.00 66.62 98 PHE A CA 1
ATOM 775 C C . PHE A 1 98 ? 16.457 -4.539 0.134 1.00 66.62 98 PHE A C 1
ATOM 777 O O . PHE A 1 98 ? 15.687 -5.112 -0.633 1.00 66.62 98 PHE A O 1
ATOM 784 N N . ALA A 1 99 ? 17.041 -3.376 -0.162 1.00 60.75 99 ALA A N 1
ATOM 785 C CA . ALA A 1 99 ? 17.075 -2.838 -1.515 1.00 60.75 99 ALA A CA 1
ATOM 786 C C . ALA A 1 99 ? 17.998 -3.732 -2.354 1.00 60.75 99 ALA A C 1
ATOM 788 O O . ALA A 1 99 ? 19.218 -3.550 -2.386 1.00 60.75 99 ALA A O 1
ATOM 789 N N . CYS A 1 100 ? 17.429 -4.771 -2.956 1.00 54.84 100 CYS A N 1
ATOM 790 C CA . CYS A 1 100 ? 18.149 -5.701 -3.809 1.00 54.84 100 CYS A CA 1
ATOM 791 C C . CYS A 1 100 ? 17.637 -5.555 -5.244 1.00 54.84 100 CYS A C 1
ATOM 793 O O . CYS A 1 100 ? 16.497 -5.929 -5.514 1.00 54.84 100 CYS A O 1
ATOM 795 N N . PRO A 1 101 ? 18.472 -5.074 -6.183 1.00 50.16 101 PRO A N 1
ATOM 796 C CA . PRO A 1 101 ? 18.141 -5.133 -7.599 1.00 50.16 101 PRO A CA 1
ATOM 797 C C . PRO A 1 101 ? 17.943 -6.599 -8.022 1.00 50.16 101 PRO A C 1
ATOM 799 O O . PRO A 1 101 ? 18.867 -7.407 -7.909 1.00 50.16 101 PRO A O 1
ATOM 802 N N . GLY A 1 102 ? 16.743 -6.947 -8.495 1.00 52.28 102 GLY A N 1
ATOM 803 C CA . GLY A 1 102 ? 16.406 -8.279 -9.017 1.00 52.28 102 GLY A CA 1
ATOM 804 C C . GLY A 1 102 ? 15.302 -9.014 -8.246 1.00 52.28 102 GLY A C 1
ATOM 805 O O . GLY A 1 102 ? 14.569 -8.424 -7.459 1.00 52.28 102 GLY A O 1
ATOM 806 N N . ASP A 1 103 ? 15.184 -10.321 -8.491 1.00 55.81 103 ASP A N 1
ATOM 807 C CA . ASP A 1 103 ? 14.008 -11.137 -8.129 1.00 55.81 103 ASP A CA 1
ATOM 808 C C . ASP A 1 103 ? 14.071 -11.751 -6.710 1.00 55.81 103 ASP A C 1
ATOM 810 O O . ASP A 1 103 ? 13.309 -12.659 -6.384 1.00 55.81 103 ASP A O 1
ATOM 814 N N . PHE A 1 104 ? 15.017 -11.325 -5.863 1.00 56.47 104 PHE A N 1
ATOM 815 C CA . PHE A 1 104 ? 15.434 -12.129 -4.702 1.00 56.47 104 PHE A CA 1
ATOM 816 C C . PHE A 1 104 ? 14.829 -11.732 -3.350 1.00 56.47 104 PHE A C 1
ATOM 818 O O . PHE A 1 104 ? 14.754 -12.597 -2.478 1.00 56.47 104 PHE A O 1
ATOM 825 N N . ASP A 1 105 ? 14.384 -10.483 -3.156 1.00 65.88 105 ASP A N 1
ATOM 826 C CA . ASP A 1 105 ? 13.664 -10.097 -1.933 1.00 65.88 105 ASP A CA 1
ATOM 827 C C . ASP A 1 105 ? 12.200 -9.765 -2.237 1.00 65.88 105 ASP A C 1
ATOM 829 O O . ASP A 1 105 ? 11.859 -8.705 -2.767 1.00 65.88 105 ASP A O 1
ATOM 833 N N . ILE A 1 106 ? 11.342 -10.720 -1.894 1.00 72.69 106 ILE A N 1
ATOM 834 C CA . ILE A 1 106 ? 9.877 -10.650 -1.987 1.00 72.69 106 ILE A CA 1
ATOM 835 C C . ILE A 1 106 ? 9.242 -10.511 -0.595 1.00 72.69 106 ILE A C 1
ATOM 837 O O . ILE A 1 106 ? 8.049 -10.775 -0.406 1.00 72.69 106 ILE A O 1
ATOM 841 N N . THR A 1 107 ? 10.059 -10.147 0.397 1.00 80.06 107 THR A N 1
ATOM 842 C CA . THR A 1 107 ? 9.655 -10.022 1.787 1.00 80.06 107 THR A CA 1
ATOM 843 C C . THR A 1 107 ? 9.397 -8.573 2.152 1.00 80.0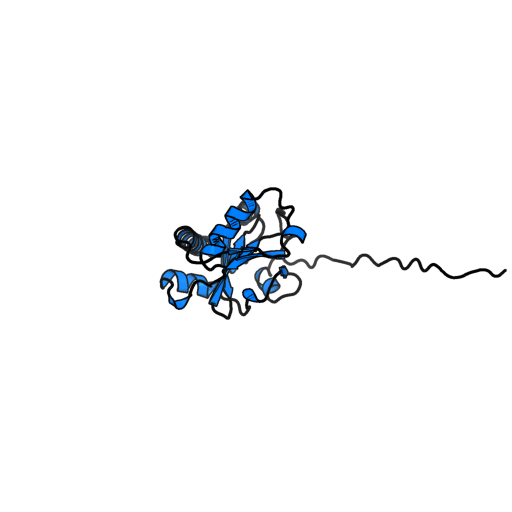6 107 THR A C 1
ATOM 845 O O . THR A 1 107 ? 10.292 -7.736 2.103 1.00 80.06 107 THR A O 1
ATOM 848 N N . TYR A 1 108 ? 8.192 -8.310 2.641 1.00 85.44 108 TYR A N 1
ATOM 849 C CA . TYR A 1 108 ? 7.799 -7.006 3.145 1.00 85.44 108 TYR A CA 1
ATOM 850 C C . TYR A 1 108 ? 7.557 -7.060 4.647 1.00 85.44 108 TYR A C 1
ATOM 852 O O . TYR A 1 108 ? 7.040 -8.039 5.186 1.00 85.44 108 TYR A O 1
ATOM 860 N N . HIS A 1 109 ? 7.915 -5.988 5.334 1.00 87.06 109 HIS A N 1
ATOM 861 C CA . HIS A 1 109 ? 7.769 -5.841 6.772 1.00 87.06 109 HIS A CA 1
ATOM 862 C C . HIS A 1 109 ? 6.872 -4.656 7.069 1.00 87.06 109 HIS A C 1
ATOM 864 O O . HIS A 1 109 ? 7.025 -3.601 6.459 1.00 87.06 109 HIS A O 1
ATOM 870 N N . LEU A 1 110 ? 5.961 -4.818 8.027 1.00 89.94 110 LEU A N 1
ATOM 871 C CA . LEU A 1 110 ? 5.161 -3.704 8.510 1.00 89.94 110 LEU A CA 1
ATOM 872 C C . LEU A 1 110 ? 6.089 -2.705 9.203 1.00 89.94 110 LEU A C 1
ATOM 874 O O . LEU A 1 110 ? 6.737 -3.031 10.202 1.00 89.94 110 LEU A O 1
ATOM 878 N N . ILE A 1 111 ? 6.118 -1.483 8.685 1.00 89.62 111 ILE A N 1
ATOM 879 C CA . ILE A 1 111 ? 6.927 -0.383 9.208 1.00 89.62 111 ILE A CA 1
ATOM 880 C C . ILE A 1 111 ? 6.107 0.464 10.167 1.00 89.62 111 ILE A C 1
ATOM 882 O O . ILE A 1 111 ? 6.540 0.758 11.284 1.00 89.62 111 ILE A O 1
ATOM 886 N N . ALA A 1 112 ? 4.901 0.826 9.741 1.00 92.00 112 ALA A N 1
ATOM 887 C CA . ALA A 1 112 ? 3.989 1.654 10.504 1.00 92.00 112 ALA A CA 1
ATOM 888 C C . ALA A 1 112 ? 2.538 1.297 10.182 1.00 92.00 112 ALA A C 1
ATOM 890 O O . ALA A 1 112 ? 2.203 0.915 9.060 1.00 92.00 112 ALA A O 1
ATOM 891 N N . ARG A 1 113 ? 1.671 1.459 11.179 1.00 94.75 113 ARG A N 1
ATOM 892 C CA . ARG A 1 113 ? 0.220 1.339 11.032 1.00 94.75 113 ARG A CA 1
ATOM 893 C C . ARG A 1 113 ? -0.480 2.583 11.574 1.00 94.75 113 ARG A C 1
ATOM 895 O O . ARG A 1 113 ? 0.048 3.205 12.498 1.00 94.75 113 ARG A O 1
ATOM 902 N N . PRO A 1 114 ? -1.654 2.942 11.048 1.00 96.19 114 PRO A N 1
ATOM 903 C CA . PRO A 1 114 ? -2.441 4.029 11.605 1.00 96.19 114 PRO A CA 1
ATOM 904 C C . PRO A 1 114 ? -3.064 3.636 12.949 1.00 96.19 114 PRO A C 1
ATOM 906 O O . PRO A 1 114 ? -3.342 2.458 13.195 1.00 96.19 114 PRO A O 1
ATOM 909 N N . ALA A 1 115 ? -3.343 4.621 13.801 1.00 96.25 115 ALA A N 1
ATOM 910 C CA . ALA A 1 115 ? -4.262 4.431 14.922 1.00 96.25 115 ALA A CA 1
ATOM 911 C C . ALA A 1 115 ? -5.723 4.315 14.437 1.00 96.25 115 ALA A C 1
ATOM 913 O O . ALA A 1 115 ? -6.490 3.532 14.994 1.00 96.25 115 ALA A O 1
ATOM 914 N N . GLU A 1 116 ? -6.079 5.032 13.366 1.00 97.12 116 GLU A N 1
ATOM 915 C CA . GLU A 1 116 ? -7.393 4.991 12.714 1.00 97.12 116 GLU A CA 1
ATOM 916 C C . GLU A 1 116 ? -7.255 4.822 11.195 1.00 97.12 116 GLU A C 1
ATOM 918 O O . GLU A 1 116 ? -6.561 5.587 10.529 1.00 97.12 116 GLU A O 1
ATOM 923 N N . PHE A 1 117 ? -7.915 3.816 10.622 1.00 97.25 117 PHE A N 1
ATOM 924 C CA . PHE A 1 117 ? -7.801 3.514 9.193 1.00 97.25 117 PHE A CA 1
ATOM 925 C C . PHE A 1 117 ? -8.581 4.496 8.318 1.00 97.25 117 PHE A C 1
ATOM 927 O O . PHE A 1 117 ? -9.680 4.930 8.668 1.00 97.25 117 PHE A O 1
ATOM 934 N N . LEU A 1 118 ? -8.039 4.777 7.131 1.00 96.88 118 LEU A N 1
ATOM 935 C CA . LEU A 1 118 ? -8.745 5.527 6.099 1.00 96.88 118 LEU A CA 1
ATOM 936 C C . LEU A 1 118 ? -9.998 4.756 5.681 1.00 96.88 118 LEU A C 1
ATOM 938 O O . LEU A 1 118 ? -9.931 3.593 5.281 1.00 96.88 118 LEU A O 1
ATOM 942 N N . ASN A 1 119 ? -11.154 5.409 5.774 1.00 96.44 119 ASN A N 1
ATOM 943 C CA . ASN A 1 119 ? -12.417 4.776 5.433 1.00 96.44 119 ASN A CA 1
ATOM 944 C C . ASN A 1 119 ? -12.576 4.688 3.909 1.00 96.44 119 ASN A C 1
ATOM 946 O O . ASN A 1 119 ? -12.843 5.691 3.247 1.00 96.44 119 ASN A O 1
ATOM 950 N N . PHE A 1 120 ? -12.468 3.471 3.374 1.00 96.69 120 PHE A N 1
ATOM 951 C CA . PHE A 1 120 ? -12.630 3.180 1.950 1.00 96.69 120 PHE A CA 1
ATOM 952 C C . PHE A 1 120 ? -13.931 3.738 1.352 1.00 96.69 120 PHE A C 1
ATOM 954 O O . PHE A 1 120 ? -13.924 4.246 0.233 1.00 96.69 120 PHE A O 1
ATOM 961 N N . GLU A 1 121 ? -15.040 3.697 2.093 1.00 96.50 121 GLU A N 1
ATOM 962 C CA . GLU A 1 121 ? -16.345 4.142 1.588 1.00 96.50 121 GLU A CA 1
ATOM 963 C C . GLU A 1 121 ? -16.406 5.661 1.361 1.00 96.50 121 GLU A C 1
ATOM 965 O O . GLU A 1 121 ? -17.192 6.140 0.542 1.00 96.50 121 GLU A O 1
ATOM 970 N N . MET A 1 122 ? -15.534 6.417 2.035 1.00 95.75 122 MET A N 1
ATOM 971 C CA . MET A 1 122 ? -15.428 7.874 1.911 1.00 95.75 122 MET A CA 1
ATOM 972 C C . MET A 1 122 ? -14.522 8.313 0.753 1.00 95.75 122 MET A C 1
ATOM 974 O O . MET A 1 122 ? -14.401 9.510 0.489 1.00 95.75 122 MET A O 1
ATOM 978 N N . LEU A 1 123 ? -13.873 7.372 0.062 1.00 97.50 123 LEU A N 1
ATOM 979 C CA . LEU A 1 123 ? -12.970 7.688 -1.038 1.00 97.50 123 LEU A CA 1
ATOM 980 C C . LEU A 1 123 ? -13.735 8.085 -2.310 1.00 97.50 123 LEU A C 1
ATOM 982 O O . LEU A 1 123 ? -14.829 7.565 -2.567 1.00 97.50 123 LEU A O 1
ATOM 986 N N . PRO A 1 124 ? -13.139 8.938 -3.166 1.00 98.12 124 PRO A N 1
ATOM 987 C CA . PRO A 1 124 ? -13.691 9.226 -4.484 1.00 98.12 124 PRO A CA 1
ATOM 988 C C . PRO A 1 124 ? -13.883 7.948 -5.309 1.00 98.12 124 PRO A C 1
ATOM 990 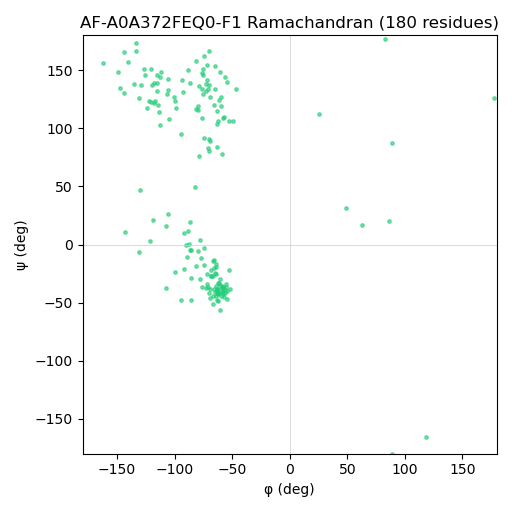O O . PRO A 1 124 ? -13.041 7.048 -5.281 1.00 98.12 124 PRO A O 1
ATOM 993 N N . ASP A 1 125 ? -14.949 7.883 -6.111 1.00 98.06 125 ASP A N 1
ATOM 994 C CA . ASP A 1 125 ? -15.295 6.685 -6.897 1.00 98.06 125 ASP A CA 1
ATOM 995 C C . ASP A 1 125 ? -14.162 6.214 -7.812 1.00 98.06 125 ASP A C 1
ATOM 997 O O . ASP A 1 125 ? -13.920 5.013 -7.935 1.00 98.06 125 ASP A O 1
ATOM 1001 N N . LYS A 1 126 ? -13.409 7.157 -8.390 1.00 97.56 126 LYS A N 1
ATOM 1002 C CA . LYS A 1 126 ? -12.228 6.846 -9.203 1.00 97.56 126 LYS A CA 1
ATOM 1003 C C . LYS A 1 126 ? -11.173 6.072 -8.404 1.00 97.56 126 LYS A C 1
ATOM 1005 O O . LYS A 1 126 ? -10.647 5.079 -8.895 1.00 97.56 126 LYS A O 1
ATOM 1010 N N . ILE A 1 127 ? -10.900 6.498 -7.173 1.00 98.19 127 ILE A N 1
ATOM 1011 C CA . ILE A 1 127 ? -9.906 5.876 -6.289 1.00 98.19 127 ILE A CA 1
ATOM 1012 C C . ILE A 1 127 ? -10.392 4.505 -5.816 1.00 98.19 127 ILE A C 1
ATOM 1014 O O . ILE A 1 127 ? -9.632 3.538 -5.859 1.00 98.19 127 ILE A O 1
ATOM 1018 N N . LYS A 1 128 ? -11.679 4.382 -5.462 1.00 98.12 128 LYS A N 1
ATOM 1019 C CA . LYS A 1 128 ? -12.292 3.085 -5.132 1.00 98.12 128 LYS A CA 1
ATOM 1020 C C . LYS A 1 128 ? -12.155 2.096 -6.286 1.00 98.12 128 LYS A C 1
ATOM 1022 O O . LYS A 1 128 ? -11.765 0.954 -6.066 1.00 98.12 128 LYS A O 1
ATOM 1027 N N . GLY A 1 129 ? -12.428 2.540 -7.514 1.00 97.44 129 GLY A N 1
ATOM 1028 C CA . GLY A 1 129 ? -12.290 1.720 -8.716 1.00 97.44 129 GLY A CA 1
ATOM 1029 C C . GLY A 1 129 ? -10.869 1.195 -8.929 1.00 97.44 129 GLY A C 1
ATOM 1030 O O . GLY A 1 129 ? -10.711 0.030 -9.281 1.00 97.44 129 GLY A O 1
ATOM 1031 N N . ILE A 1 130 ? -9.846 2.019 -8.674 1.00 96.88 130 ILE A N 1
ATOM 1032 C CA . ILE A 1 130 ? -8.437 1.606 -8.760 1.00 96.88 130 ILE A CA 1
ATOM 1033 C C . ILE A 1 130 ? -8.108 0.573 -7.673 1.00 96.88 130 ILE A C 1
ATOM 1035 O O . ILE A 1 130 ? -7.630 -0.514 -7.987 1.00 96.88 130 ILE A O 1
ATOM 1039 N N . LEU A 1 131 ? -8.432 0.862 -6.410 1.00 96.81 131 LEU A N 1
ATOM 1040 C CA . LEU A 1 131 ? -8.146 -0.026 -5.274 1.00 96.81 131 LEU A CA 1
ATOM 1041 C C . LEU A 1 131 ? -8.852 -1.388 -5.376 1.00 96.81 131 LEU A C 1
ATOM 1043 O O . LEU A 1 131 ? -8.312 -2.405 -4.953 1.00 96.81 131 LEU A O 1
ATOM 1047 N N . LEU A 1 132 ? -10.051 -1.440 -5.962 1.00 96.00 132 LEU A N 1
ATOM 1048 C CA . LEU A 1 132 ? -10.768 -2.700 -6.180 1.00 96.00 132 LEU A CA 1
ATOM 1049 C C . LEU A 1 132 ? -10.066 -3.622 -7.187 1.00 96.00 132 LEU A C 1
ATOM 1051 O O . LEU A 1 132 ? -10.210 -4.839 -7.083 1.00 96.00 132 LEU A O 1
ATOM 1055 N N . LYS A 1 133 ? -9.284 -3.080 -8.133 1.00 93.56 133 LYS A N 1
ATOM 1056 C CA . LYS A 1 133 ? -8.474 -3.892 -9.062 1.00 93.56 133 LYS A CA 1
ATOM 1057 C C . LYS A 1 133 ? -7.328 -4.604 -8.349 1.00 93.56 133 LYS A C 1
ATOM 1059 O O . LYS A 1 133 ? -6.902 -5.664 -8.795 1.00 93.56 133 LYS A O 1
ATOM 1064 N N . THR A 1 134 ? -6.861 -4.039 -7.238 1.00 92.50 134 THR A N 1
ATOM 1065 C CA . THR A 1 134 ? -5.793 -4.583 -6.396 1.00 92.50 134 THR A CA 1
ATOM 1066 C C . THR A 1 134 ? -6.360 -5.178 -5.101 1.00 92.50 134 THR A C 1
ATOM 1068 O O . THR A 1 134 ? -5.694 -5.242 -4.070 1.00 92.50 134 THR A O 1
ATOM 1071 N N . GLN A 1 135 ? -7.615 -5.632 -5.102 1.00 93.31 135 GLN A N 1
ATOM 1072 C CA . GLN A 1 135 ? -8.184 -6.253 -3.912 1.00 93.31 135 GLN A CA 1
ATOM 1073 C C . GLN A 1 135 ? -7.592 -7.647 -3.668 1.00 93.31 135 GLN A C 1
ATOM 1075 O O . GLN A 1 135 ? -7.583 -8.502 -4.550 1.00 93.31 135 GLN A O 1
ATOM 1080 N N . GLN A 1 136 ? -7.176 -7.895 -2.428 1.00 88.81 136 GLN A N 1
ATOM 1081 C CA . GLN A 1 136 ? -6.663 -9.175 -1.959 1.00 88.81 136 GLN A CA 1
ATOM 1082 C C . GLN A 1 136 ? -7.589 -9.774 -0.899 1.00 88.81 136 GLN A C 1
ATOM 1084 O O . GLN A 1 136 ? -8.167 -9.069 -0.073 1.00 88.81 136 GLN A O 1
ATOM 1089 N N . LYS A 1 137 ? -7.707 -11.106 -0.883 1.00 89.19 137 LYS A N 1
ATOM 1090 C CA . LYS A 1 137 ? -8.412 -11.855 0.178 1.00 89.19 137 LYS A CA 1
ATOM 1091 C C . LYS A 1 137 ? -7.505 -12.056 1.396 1.00 89.19 137 LYS A C 1
ATOM 1093 O O . LYS A 1 137 ? -7.275 -13.177 1.839 1.00 89.19 137 LYS A O 1
ATOM 1098 N N . ILE A 1 138 ? -6.902 -10.961 1.846 1.00 87.62 138 ILE A N 1
ATOM 1099 C CA . ILE A 1 138 ? -5.925 -10.908 2.932 1.00 87.62 138 ILE A CA 1
ATOM 1100 C C . ILE A 1 138 ? -6.294 -9.727 3.826 1.00 87.62 138 ILE A C 1
ATOM 1102 O O . ILE A 1 138 ? -6.633 -8.651 3.335 1.00 87.62 138 ILE A O 1
ATOM 1106 N N . ARG A 1 139 ? -6.207 -9.920 5.140 1.00 89.88 139 ARG A N 1
ATOM 1107 C CA . ARG A 1 139 ? -6.309 -8.856 6.140 1.00 89.88 139 ARG A CA 1
ATOM 1108 C C . ARG A 1 139 ? -4.915 -8.364 6.506 1.00 89.88 139 ARG A C 1
ATOM 1110 O O . ARG A 1 139 ? -4.232 -8.984 7.311 1.00 89.88 139 ARG A O 1
ATOM 1117 N N . PHE A 1 140 ? -4.450 -7.299 5.860 1.00 88.50 140 PHE A N 1
ATOM 1118 C CA . PHE A 1 140 ? -3.064 -6.835 6.008 1.00 88.50 140 PHE A CA 1
ATOM 1119 C C . PHE A 1 140 ? -2.717 -6.361 7.428 1.00 88.50 140 PHE A C 1
ATOM 1121 O O . PHE A 1 140 ? -1.560 -6.433 7.829 1.00 88.50 140 PHE A O 1
ATOM 1128 N N . ASP A 1 141 ? -3.711 -5.929 8.202 1.00 88.38 141 ASP A N 1
ATOM 1129 C CA . ASP A 1 141 ? -3.594 -5.523 9.606 1.00 88.38 141 ASP A CA 1
ATOM 1130 C C . ASP A 1 141 ? -3.234 -6.670 10.565 1.00 88.38 141 ASP A C 1
ATOM 1132 O O . ASP A 1 141 ? -2.808 -6.398 11.687 1.00 88.38 141 ASP A O 1
ATOM 1136 N N . ASP A 1 142 ? -3.337 -7.927 10.121 1.00 87.25 142 ASP A N 1
ATOM 1137 C CA . ASP A 1 142 ? -2.958 -9.106 10.908 1.00 87.25 142 ASP A CA 1
ATOM 1138 C C . ASP A 1 142 ? -1.461 -9.469 10.764 1.00 87.25 142 ASP A C 1
ATOM 1140 O O . ASP A 1 142 ? -0.980 -10.389 11.431 1.00 87.25 142 ASP A O 1
ATOM 1144 N N . PHE A 1 143 ? -0.704 -8.776 9.899 1.00 83.75 143 PHE A N 1
ATOM 1145 C CA . PHE A 1 143 ? 0.668 -9.151 9.542 1.00 83.75 143 PHE A CA 1
ATOM 1146 C C . PHE A 1 143 ? 1.715 -8.130 9.987 1.00 83.75 143 PHE A C 1
ATOM 1148 O O . PHE A 1 143 ? 1.651 -6.947 9.670 1.00 83.75 143 PHE A O 1
ATOM 1155 N N . GLU A 1 144 ? 2.775 -8.631 10.620 1.00 83.38 144 GLU A N 1
ATOM 1156 C CA . GLU A 1 144 ? 4.015 -7.873 10.847 1.00 83.38 144 GLU A CA 1
ATOM 1157 C C . GLU A 1 144 ? 5.045 -8.087 9.727 1.00 83.38 144 GLU A C 1
ATOM 1159 O O . GLU A 1 144 ? 5.967 -7.290 9.545 1.00 83.38 144 GLU A O 1
ATOM 1164 N N . LYS A 1 145 ? 4.898 -9.190 8.987 1.00 81.75 145 LYS A N 1
ATOM 1165 C CA . LYS A 1 145 ? 5.766 -9.626 7.893 1.00 81.75 145 LYS A CA 1
ATOM 1166 C C . LYS A 1 145 ? 4.920 -10.351 6.845 1.00 81.75 145 LYS A C 1
ATOM 1168 O O . LYS A 1 145 ? 4.136 -11.232 7.198 1.00 81.75 145 LYS A O 1
ATOM 1173 N N . LEU A 1 146 ? 5.129 -10.027 5.574 1.00 77.44 146 LEU A N 1
ATOM 1174 C CA . LEU A 1 146 ? 4.547 -10.688 4.409 1.00 77.44 146 LEU A CA 1
ATOM 1175 C C . LEU A 1 146 ? 5.675 -11.302 3.582 1.00 77.44 146 LEU A C 1
ATOM 1177 O O . LEU A 1 146 ? 6.616 -10.616 3.198 1.00 77.44 146 LEU A O 1
ATOM 1181 N N . ASP A 1 147 ? 5.595 -12.606 3.338 1.00 69.12 147 ASP A N 1
ATOM 1182 C CA . ASP A 1 147 ? 6.627 -13.373 2.639 1.00 69.12 147 ASP A CA 1
ATOM 1183 C C . ASP A 1 147 ? 6.001 -14.083 1.435 1.00 69.12 147 ASP A C 1
ATOM 1185 O O . ASP A 1 147 ? 5.092 -14.911 1.595 1.00 69.12 147 ASP A O 1
ATOM 1189 N N . ALA A 1 148 ? 6.459 -13.748 0.226 1.00 56.75 148 ALA A N 1
ATOM 1190 C CA . ALA A 1 148 ? 5.923 -14.324 -1.009 1.00 56.75 148 ALA A CA 1
ATOM 1191 C C . ALA A 1 148 ? 6.440 -15.739 -1.296 1.00 56.75 148 ALA A C 1
ATOM 1193 O O . ALA A 1 148 ? 6.073 -16.313 -2.308 1.00 56.75 148 ALA A O 1
ATOM 1194 N N . GLY A 1 149 ? 7.241 -16.350 -0.418 1.00 51.16 149 GLY A N 1
ATOM 1195 C CA . GLY A 1 149 ? 7.596 -17.766 -0.533 1.00 51.16 149 GLY A CA 1
ATOM 1196 C C . GLY A 1 149 ? 6.537 -18.733 0.012 1.00 51.16 149 GLY A C 1
ATOM 1197 O O . GLY A 1 149 ? 6.571 -19.913 -0.322 1.00 51.16 149 GLY A O 1
ATOM 1198 N N . TYR A 1 150 ? 5.606 -18.267 0.860 1.00 42.91 150 TYR A N 1
ATOM 1199 C CA . TYR A 1 150 ? 4.777 -19.163 1.691 1.00 42.91 150 TYR A CA 1
ATOM 1200 C C . TYR A 1 150 ? 3.320 -18.719 1.899 1.00 42.91 150 TYR A C 1
ATOM 1202 O O . TYR A 1 150 ? 2.610 -19.285 2.730 1.00 42.91 150 TYR A O 1
ATOM 1210 N N . THR A 1 151 ? 2.841 -17.714 1.167 1.00 49.75 151 THR A N 1
ATOM 1211 C CA . THR A 1 151 ? 1.502 -17.133 1.376 1.00 49.75 151 THR A CA 1
ATOM 1212 C C . THR A 1 151 ? 0.750 -16.951 0.050 1.00 49.75 151 THR A C 1
ATOM 1214 O O . THR A 1 151 ? 1.374 -17.021 -1.008 1.00 49.75 151 THR A O 1
ATOM 1217 N N . PRO A 1 152 ? -0.575 -16.686 0.050 1.00 50.94 152 PRO A N 1
ATOM 1218 C CA . PRO A 1 152 ? -1.315 -16.329 -1.170 1.00 50.94 152 PRO A CA 1
ATOM 1219 C C . PRO A 1 152 ? -0.686 -15.156 -1.948 1.00 50.94 152 PRO A C 1
ATOM 1221 O O . PRO A 1 152 ? -0.863 -15.059 -3.158 1.00 50.94 152 PRO A O 1
ATOM 1224 N N . TRP A 1 153 ? 0.113 -14.325 -1.272 1.00 56.00 153 TRP A N 1
ATOM 1225 C CA . TRP A 1 153 ? 0.974 -13.277 -1.830 1.00 56.00 153 TRP A CA 1
ATOM 1226 C C . TRP A 1 153 ? 1.956 -13.788 -2.899 1.00 56.00 153 TRP A C 1
ATOM 1228 O O . TRP A 1 153 ? 2.204 -13.087 -3.870 1.00 56.00 153 TRP A O 1
ATOM 1238 N N . ALA A 1 154 ? 2.459 -15.023 -2.767 1.00 57.91 154 ALA A N 1
ATOM 1239 C CA . ALA A 1 154 ? 3.344 -15.678 -3.737 1.00 57.91 154 ALA A CA 1
ATOM 1240 C C . ALA A 1 154 ? 2.746 -15.690 -5.144 1.00 57.91 154 ALA A C 1
ATOM 1242 O O . ALA A 1 154 ? 3.432 -15.452 -6.136 1.00 57.91 154 ALA A O 1
ATOM 1243 N N . SER A 1 155 ? 1.431 -15.938 -5.207 1.00 56.94 155 SER A N 1
ATOM 1244 C CA . SER A 1 155 ? 0.698 -16.039 -6.465 1.00 56.94 155 SER A CA 1
ATOM 1245 C C . SER A 1 155 ? 0.687 -14.731 -7.259 1.00 56.94 155 SER A C 1
ATOM 1247 O O . SER A 1 155 ? 0.486 -14.759 -8.467 1.00 56.94 155 SER A O 1
ATOM 1249 N N . LEU A 1 156 ? 0.967 -13.600 -6.604 1.00 60.28 156 LEU A N 1
ATOM 1250 C CA . LEU A 1 156 ? 0.987 -12.276 -7.221 1.00 60.28 156 LEU A CA 1
ATOM 1251 C C . LEU A 1 156 ? 2.256 -12.005 -8.049 1.00 60.28 156 LEU A C 1
ATOM 1253 O O . LEU A 1 156 ? 2.273 -11.028 -8.789 1.00 60.28 156 LEU A O 1
ATOM 1257 N N . PHE A 1 157 ? 3.285 -12.855 -7.948 1.00 57.94 157 PHE A N 1
ATOM 1258 C CA . PHE A 1 157 ? 4.586 -12.703 -8.623 1.00 57.94 157 PHE A CA 1
ATOM 1259 C C . PHE A 1 157 ? 4.893 -13.867 -9.599 1.00 57.94 157 PHE A C 1
ATOM 1261 O O . PHE A 1 157 ? 6.056 -14.171 -9.871 1.00 57.94 157 PHE A O 1
ATOM 1268 N N . THR A 1 158 ? 3.869 -14.598 -10.061 1.00 49.59 158 THR A N 1
ATOM 1269 C CA . THR A 1 158 ? 4.002 -16.004 -10.499 1.00 49.59 158 THR A CA 1
ATOM 1270 C C . THR A 1 158 ? 4.678 -16.300 -11.834 1.00 49.59 158 THR A C 1
ATOM 1272 O O . THR A 1 158 ? 4.939 -17.476 -12.082 1.00 49.59 158 THR A O 1
ATOM 1275 N N . ASP A 1 159 ? 5.093 -15.318 -12.629 1.00 46.28 159 ASP A N 1
ATOM 1276 C CA . ASP A 1 159 ? 5.800 -15.620 -13.885 1.00 46.28 159 ASP A CA 1
ATOM 1277 C C . ASP A 1 159 ? 7.333 -15.733 -13.737 1.00 46.28 159 ASP A C 1
ATOM 1279 O O . ASP A 1 159 ? 8.007 -16.240 -14.636 1.00 46.28 159 ASP A O 1
ATOM 1283 N N . TYR A 1 160 ? 7.901 -15.351 -12.584 1.00 42.22 160 TYR A N 1
ATOM 1284 C CA . TYR A 1 160 ? 9.360 -15.341 -12.355 1.00 42.22 160 TYR A CA 1
ATOM 1285 C C . TYR A 1 160 ? 9.835 -16.218 -11.189 1.00 42.22 160 TYR A C 1
ATOM 1287 O O . TYR A 1 160 ? 11.032 -16.267 -10.895 1.00 42.22 160 TYR A O 1
ATOM 1295 N N . TYR A 1 161 ? 8.931 -16.950 -10.529 1.00 37.84 161 TYR A N 1
ATOM 1296 C CA . TYR A 1 161 ? 9.307 -17.795 -9.397 1.00 37.84 161 TYR A CA 1
ATOM 1297 C C . TYR A 1 161 ? 10.040 -19.062 -9.863 1.00 37.84 161 TYR A C 1
ATOM 1299 O O . TYR A 1 161 ? 9.440 -20.103 -10.128 1.00 37.84 161 TYR A O 1
ATOM 1307 N N . VAL A 1 162 ? 11.369 -18.989 -9.923 1.00 36.53 162 VAL A N 1
ATOM 1308 C CA . VAL A 1 162 ? 12.231 -20.172 -9.851 1.00 36.53 162 VAL A CA 1
ATOM 1309 C C . VAL A 1 162 ? 12.367 -20.512 -8.366 1.00 36.53 162 VAL A C 1
ATOM 1311 O O . VAL A 1 162 ? 12.919 -19.694 -7.627 1.00 36.53 162 VAL A O 1
ATOM 1314 N N . PRO A 1 163 ? 11.895 -21.679 -7.886 1.00 38.44 163 PRO A N 1
ATOM 1315 C CA . PRO A 1 163 ? 12.099 -22.074 -6.499 1.00 38.44 163 PRO A CA 1
ATOM 1316 C C . PRO A 1 163 ? 13.600 -22.089 -6.220 1.00 38.44 163 PRO A C 1
ATOM 1318 O O . PRO A 1 163 ? 14.336 -22.927 -6.747 1.00 38.44 163 PRO A O 1
ATOM 1321 N N . THR A 1 164 ? 14.085 -21.140 -5.423 1.00 41.12 164 THR A N 1
ATOM 1322 C CA . THR A 1 164 ? 15.456 -21.214 -4.941 1.00 41.12 164 THR A CA 1
ATOM 1323 C C . THR A 1 164 ? 15.525 -22.380 -3.966 1.00 41.12 164 THR A C 1
ATOM 1325 O O . THR A 1 164 ? 14.725 -22.502 -3.038 1.00 41.12 164 THR A O 1
ATOM 1328 N N . LEU A 1 165 ? 16.477 -23.276 -4.223 1.00 36.28 165 LEU A N 1
ATOM 1329 C CA . LEU A 1 165 ? 16.930 -24.324 -3.317 1.00 36.28 165 LEU A CA 1
ATOM 1330 C C . LEU A 1 165 ? 17.447 -23.676 -2.027 1.00 36.28 165 LEU A C 1
ATOM 1332 O O . LEU A 1 165 ? 18.651 -23.541 -1.824 1.00 36.28 165 LEU A O 1
ATOM 1336 N N . TYR A 1 166 ? 16.547 -23.264 -1.143 1.00 36.88 166 TYR A N 1
ATOM 1337 C CA . TYR A 1 166 ? 16.888 -23.027 0.247 1.00 36.88 166 TYR A CA 1
ATOM 1338 C C . TYR A 1 166 ? 16.935 -24.399 0.926 1.00 36.88 166 TYR A C 1
ATOM 1340 O O . TYR 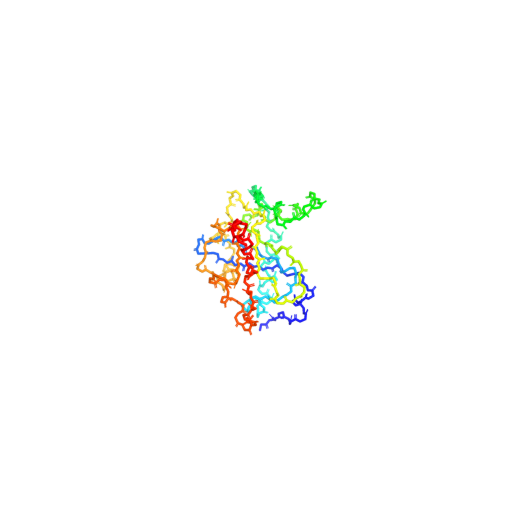A 1 166 ? 16.009 -24.815 1.619 1.00 36.88 166 TYR A O 1
ATOM 1348 N N . GLU A 1 167 ? 18.008 -25.157 0.678 1.00 34.88 167 GLU A N 1
ATOM 1349 C CA . GLU A 1 167 ? 18.371 -26.213 1.616 1.00 34.88 167 GLU A CA 1
ATOM 1350 C C . GLU A 1 167 ? 18.706 -25.514 2.934 1.00 34.88 167 GLU A C 1
ATOM 1352 O O . GLU A 1 167 ? 19.657 -24.731 3.008 1.00 34.88 167 GLU A O 1
ATOM 1357 N N . GLU A 1 168 ? 17.909 -25.766 3.977 1.00 32.62 168 GLU A N 1
ATOM 1358 C CA . GLU A 1 168 ? 18.298 -25.386 5.331 1.00 32.62 168 GLU A CA 1
ATOM 1359 C C . GLU A 1 168 ? 19.754 -25.820 5.556 1.00 32.62 168 GLU A C 1
ATOM 1361 O O . GLU A 1 168 ? 20.098 -26.969 5.244 1.00 32.62 168 GLU A O 1
ATOM 1366 N N . PRO A 1 169 ? 20.629 -24.966 6.118 1.00 37.53 169 PRO A N 1
ATOM 1367 C CA . PRO A 1 169 ? 21.944 -25.424 6.518 1.00 37.53 169 PRO A CA 1
ATOM 1368 C C . PRO A 1 169 ? 21.735 -26.563 7.514 1.00 37.53 169 PRO A C 1
ATOM 1370 O O . PRO A 1 169 ? 21.285 -26.341 8.641 1.00 37.53 169 PRO A O 1
ATOM 1373 N N . LYS A 1 170 ? 22.033 -27.798 7.080 1.00 36.62 170 LYS A N 1
ATOM 1374 C CA . LYS A 1 170 ? 21.988 -28.992 7.923 1.00 36.62 170 LYS A CA 1
ATOM 1375 C C . LYS A 1 170 ? 22.766 -28.666 9.187 1.00 36.62 170 LYS A C 1
ATOM 1377 O O . LYS A 1 170 ? 23.994 -28.578 9.158 1.00 36.62 170 LYS A O 1
ATOM 1382 N N . LYS A 1 171 ? 22.051 -28.467 10.299 1.00 37.62 171 LYS A N 1
ATOM 1383 C CA . LYS A 1 171 ? 22.655 -28.322 11.622 1.00 37.62 171 LYS A CA 1
ATOM 1384 C C . LYS A 1 171 ? 23.568 -29.524 11.810 1.00 37.62 171 LYS A C 1
ATOM 1386 O O . LYS A 1 171 ? 23.083 -30.642 11.988 1.00 37.62 171 LYS A O 1
ATOM 1391 N N . SER A 1 172 ? 24.883 -29.313 11.736 1.00 41.97 172 SER A N 1
ATOM 1392 C CA . SER A 1 172 ? 25.824 -30.370 12.073 1.00 41.97 172 SER A CA 1
ATOM 1393 C C . SER A 1 172 ? 25.581 -30.707 13.542 1.00 41.97 172 SER A C 1
ATOM 1395 O O . SER A 1 172 ? 25.878 -29.924 14.446 1.00 41.97 172 SER A O 1
ATOM 1397 N N . LYS A 1 173 ? 24.956 -31.858 13.793 1.00 39.03 173 LYS A N 1
ATOM 1398 C CA . LYS A 1 173 ? 24.932 -32.462 15.118 1.00 39.03 173 LYS A CA 1
ATOM 1399 C C . LYS A 1 173 ? 26.351 -32.952 15.393 1.00 39.03 173 LYS A C 1
ATOM 1401 O O . LYS A 1 173 ? 26.641 -34.133 15.242 1.00 39.03 173 LYS A O 1
ATOM 1406 N N . LYS A 1 174 ? 27.252 -32.057 15.808 1.00 40.97 174 LYS A N 1
ATOM 1407 C CA . LYS A 1 174 ? 28.395 -32.480 16.621 1.00 40.97 174 LYS A CA 1
ATOM 1408 C C . LYS A 1 174 ? 27.846 -32.834 17.997 1.00 40.97 174 LYS A C 1
ATOM 1410 O O . LYS A 1 174 ? 27.833 -32.017 18.911 1.00 40.97 174 LYS A O 1
ATOM 1415 N N . SER A 1 175 ? 27.343 -34.061 18.101 1.00 38.56 175 SER A N 1
ATOM 1416 C CA . SER A 1 175 ? 27.129 -34.722 19.378 1.00 38.56 175 SER A CA 1
ATOM 1417 C C . SER A 1 175 ? 28.497 -34.901 20.030 1.00 38.56 175 SER A C 1
ATOM 1419 O O . SER A 1 175 ? 29.281 -35.758 19.633 1.00 38.56 175 SER A O 1
ATOM 1421 N N . TRP A 1 176 ? 28.795 -34.058 21.014 1.00 41.00 176 TRP A N 1
ATOM 1422 C CA . TRP A 1 176 ? 29.649 -34.461 22.124 1.00 41.00 176 TRP A CA 1
ATOM 1423 C C . TRP A 1 176 ? 28.965 -35.634 22.850 1.00 41.00 176 TRP A C 1
ATOM 1425 O O . TRP A 1 176 ? 27.738 -35.683 22.873 1.00 41.00 176 TRP A O 1
ATOM 1435 N N . PHE A 1 177 ? 29.758 -36.542 23.426 1.00 33.72 177 PHE A N 1
ATOM 1436 C CA . PHE A 1 177 ? 29.401 -37.839 24.035 1.00 33.72 177 PHE A CA 1
ATOM 1437 C C . PHE A 1 177 ? 29.381 -39.055 23.092 1.00 33.72 177 PHE A C 1
ATOM 1439 O O . PHE A 1 177 ? 28.344 -39.482 22.601 1.00 33.72 177 PHE A O 1
ATOM 1446 N N . ASN A 1 178 ? 30.550 -39.682 22.940 1.00 36.59 178 ASN A N 1
ATOM 1447 C CA . ASN A 1 178 ? 30.764 -40.980 23.579 1.00 36.59 178 ASN A CA 1
ATOM 1448 C C . ASN A 1 178 ? 32.213 -41.091 24.058 1.00 36.59 178 ASN A C 1
ATOM 1450 O O . ASN A 1 178 ? 33.164 -40.749 23.359 1.00 36.59 178 ASN A O 1
ATOM 1454 N N . SER A 1 179 ? 32.318 -41.484 25.317 1.00 36.91 179 SER A N 1
ATOM 1455 C CA . SER A 1 179 ? 33.518 -41.683 26.107 1.00 36.91 179 SER A CA 1
ATOM 1456 C C . SER A 1 179 ? 34.264 -42.957 25.713 1.00 36.91 179 SER A C 1
ATOM 1458 O O . SER A 1 179 ? 33.657 -43.864 25.153 1.00 36.91 179 SER A O 1
ATOM 1460 N N . LEU A 1 180 ? 35.541 -43.018 26.111 1.00 39.66 180 LEU A N 1
ATOM 1461 C CA . LEU A 1 180 ? 36.195 -44.166 26.756 1.00 39.66 180 LEU A CA 1
ATOM 1462 C C . LEU A 1 180 ? 35.576 -45.538 26.458 1.00 39.66 180 LEU A C 1
ATOM 1464 O O . LEU A 1 180 ? 34.496 -45.808 26.965 1.00 39.66 180 LEU A O 1
ATOM 1468 N N . PHE A 1 181 ? 36.296 -46.401 25.739 1.00 43.88 181 PHE A N 1
ATOM 1469 C CA . PHE A 1 181 ? 36.698 -47.745 26.182 1.00 43.88 181 PHE A CA 1
ATOM 1470 C C . PHE A 1 181 ? 37.467 -48.457 25.046 1.00 43.88 181 PHE A C 1
ATOM 1472 O O . PHE A 1 181 ? 36.912 -48.649 23.969 1.00 43.88 181 PHE A O 1
ATOM 1479 N N . HIS A 1 182 ? 38.678 -48.919 25.398 1.00 41.44 182 HIS A N 1
ATOM 1480 C CA . HIS A 1 182 ? 39.644 -49.790 24.693 1.00 41.44 182 HIS A CA 1
ATOM 1481 C C . HIS A 1 182 ? 40.630 -49.108 23.738 1.00 41.44 182 HIS A C 1
ATOM 1483 O O . HIS A 1 182 ? 40.254 -48.758 22.602 1.00 41.44 182 HIS A O 1
#

Solvent-accessible surface area (backbone atoms only — not comparable to full-atom values): 10545 Å² total; per-residue (Å²): 123,53,56,56,50,70,70,55,30,36,74,35,74,47,70,46,66,38,22,22,62,82,50,44,44,36,37,38,45,45,50,16,15,82,62,38,58,80,55,28,53,33,37,58,58,42,49,55,49,50,57,51,57,72,70,49,72,67,80,40,52,51,45,68,36,89,63,37,75,80,65,40,85,77,85,50,73,69,67,53,52,60,53,36,54,51,4,9,46,15,25,34,32,30,36,49,75,60,75,42,78,43,92,80,71,64,44,33,32,39,46,21,32,35,75,45,69,47,61,58,88,78,46,57,69,72,56,46,57,51,40,60,77,36,55,38,98,40,60,64,88,81,46,64,63,48,49,36,89,81,41,83,63,27,68,48,49,64,92,72,72,68,87,73,86,76,71,72,79,76,76,77,79,79,71,80,85,84,75,91,86,136

Nearest PDB structures (foldseek):
  8rmf-assembly1_I  TM=3.149E-01  e=8.849E+00  Homo sapiens
  8rmg-assembly1_I  TM=3.147E-01  e=9.426E+00  Homo sapiens
  7tug-assembly1_D  TM=2.002E-01  e=6.875E+00  Homo sapiens

Radius of gyration: 19.74 Å; Cα contacts (8 Å, |Δi|>4): 298; chains: 1; bounding box: 56×65×47 Å

Mean predicted aligned error: 10.36 Å

Foldseek 3Di:
DDFQDQVNQLPDFAKAWAQEPVRAIAIETSLGEDFQPLCRHPVVLSVVLVVVLVPQDQDFWKDFDPCCVVLEPCPDPVVLVVQRRSQSSQHWYWYWSDSDRYDPTPKIFTGIHTPHHDDLVPDDPSNNVSNVSRYDHHDCVVDRMDGLVDDPVVVRRPPPDDPPPPPPPPPPPPDDDDDDDD

pLDDT: mean 77.82, std 20.58, range [32.62, 98.19]

Secondary structure (DSSP, 8-state):
-----HHHHHHS--EEEEE-TTS-EEEEE-SSSPPPHHHHTTHHHHHHHHHHHHTPPP-S-EEE-TTHHHHS----HHHHHHHHHHHTTT-EEEEESS--SSSS--EEEEEEEESS---GGGS-HHHHHHHHHTB-SS-GGG-SEEETTSSGGGGGGTTS----------------------